Protein AF-A0A9Y6LYD2-F1 (afdb_monomer_lite)

Secondary structure (DSSP, 8-state):
----EETTEE-TTTS-TTTTTTEEE-TTHHHH---PEEESS--GGG-EEEEEEEEETTEEEEEEEEEE-----EEEEETT-SEEEE--B--S---TT-EEEEE-TTSPBP-GGGEEE-TTHHHHTB-PEEEES--GGG-SEEEEEEE-TTS-EEEEEEEEEEEEPHHHHHHHHHHHHHHHHHHHHT-GGGS------------------

Organism: NCBI:txid303518

InterPro domains:
  IPR007110 Immunoglobulin-like domain [PS50835] (70-162)
  IPR013783 Immunoglobulin-like fold [G3DSA:2.60.40.10] (1-62)
  IPR013783 Immunoglobulin-like fold [G3DSA:2.60.40.10] (67-150)
  IPR036179 Immunoglobulin-like domain superfamily [SSF48726] (2-56)
  IPR036179 Immunoglobulin-like domain superfamily [SSF48726] (82-165)
  IPR050504 BTN/MOG-like [PTHR24100] (2-109)

Foldseek 3Di:
DLWDDDPLDTDQVPHDLQNRVQWDDDSCCVVVVGRDIGGHQDDLAVFDKDKDFDDDPRDGPDIDIDGRPHPALEDEEAQPDFKDKSWFADPDQDPPQKDKFKAWPVRHGPDPVQWDDDPCCNVRSTSIIIGGRDDQVSQTWMKIFIADPVRHTPHIDIHGYGHDYPVVVVVVVVVVVVVVVVVVVPPPPPDDDDDDDDDDDDDDDDDDD

pLDDT: mean 81.05, std 15.41, range [35.16, 94.94]

Sequence (209 aa):
MVHMYQNGSDQLREQHQVYRDRTKMNEDLLKTGDLSLTLKHPTDCDGGAFICEVWRNGDIFRAKPLLLKPKVCQVEVEEGVESVQLPFKTTQNLPEDATVVWKDQINNKVHVDRTKMNEDLLKTGDLSLTLKYPTDWDNWTYTCTVYSREGNILLKKQVQLTVRDIVELALLILSSFLHYLEKLQQDPHQKDGGWIFEERQRTDTAASA

Radius of gyration: 31.8 Å; chains: 1; bounding box: 93×72×67 Å

Structure (mmCIF, N/CA/C/O backbone):
data_AF-A0A9Y6LYD2-F1
#
_entry.id   AF-A0A9Y6LYD2-F1
#
loop_
_atom_site.group_PDB
_atom_site.id
_atom_site.type_symbol
_atom_site.label_atom_id
_atom_site.label_alt_id
_atom_site.label_comp_id
_atom_site.label_asym_id
_atom_site.label_entity_id
_atom_site.label_seq_id
_atom_site.pdbx_PDB_ins_code
_atom_site.Cartn_x
_atom_site.Cartn_y
_atom_site.Cartn_z
_atom_site.occupancy
_atom_site.B_iso_or_equiv
_atom_site.auth_seq_id
_atom_site.auth_comp_id
_atom_site.auth_asym_id
_atom_site.auth_atom_id
_atom_site.pdbx_PDB_model_num
ATOM 1 N N . MET A 1 1 ? 0.449 7.185 14.285 1.00 86.19 1 MET A N 1
ATOM 2 C CA . MET A 1 1 ? -0.389 6.344 15.165 1.00 86.19 1 MET A CA 1
ATOM 3 C C . MET A 1 1 ? -1.191 5.356 14.324 1.00 86.19 1 MET A C 1
ATOM 5 O O . MET A 1 1 ? -1.755 5.779 13.320 1.00 86.19 1 MET A O 1
ATOM 9 N N . VAL A 1 2 ? -1.217 4.067 14.682 1.00 89.69 2 VAL A N 1
ATOM 10 C CA . VAL A 1 2 ? -2.004 3.041 13.955 1.00 89.69 2 VAL A CA 1
ATOM 11 C C . VAL A 1 2 ? -3.475 3.119 14.343 1.00 89.69 2 VAL A C 1
ATOM 13 O O . VAL A 1 2 ? -4.342 3.226 13.487 1.00 89.69 2 VAL A O 1
ATOM 16 N N . HIS A 1 3 ? -3.739 3.127 15.643 1.00 92.12 3 HIS A N 1
ATOM 17 C CA . HIS A 1 3 ? -5.064 3.276 16.216 1.00 92.12 3 HIS A CA 1
ATOM 18 C C . HIS A 1 3 ? -4.920 4.012 17.548 1.00 92.12 3 HIS A C 1
ATOM 20 O O . HIS A 1 3 ? -3.932 3.807 18.250 1.00 92.12 3 HIS A O 1
ATOM 26 N N . MET A 1 4 ? -5.876 4.875 17.883 1.00 90.94 4 MET A N 1
ATOM 27 C CA . MET A 1 4 ? -5.913 5.554 19.174 1.00 90.94 4 MET A CA 1
ATOM 28 C C . MET A 1 4 ? -7.327 5.542 19.717 1.00 90.94 4 MET A C 1
ATOM 30 O O . MET A 1 4 ? -8.252 5.982 19.036 1.00 90.94 4 MET A O 1
ATOM 34 N N . TYR A 1 5 ? -7.447 5.065 20.950 1.00 90.00 5 TYR A N 1
ATOM 35 C CA . TYR A 1 5 ? -8.688 4.993 21.697 1.00 90.00 5 TYR A CA 1
ATOM 36 C C . TYR A 1 5 ? -8.537 5.812 22.974 1.00 90.00 5 TYR A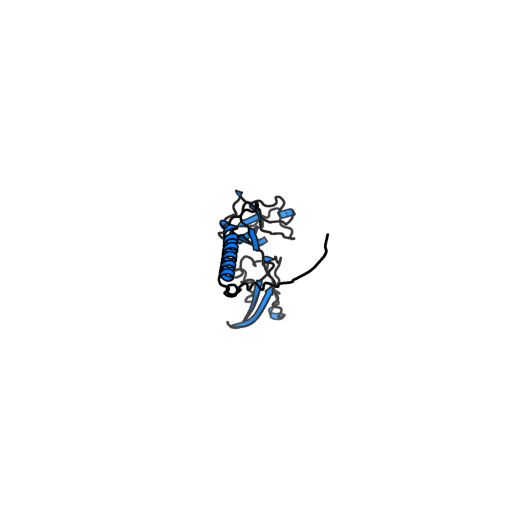 C 1
ATOM 38 O O . TYR A 1 5 ? -7.673 5.524 23.804 1.00 90.00 5 TYR A O 1
ATOM 46 N N . GLN A 1 6 ? -9.355 6.849 23.129 1.00 88.25 6 GLN A N 1
ATOM 47 C CA . GLN A 1 6 ? -9.282 7.763 24.265 1.00 88.25 6 GLN A CA 1
ATOM 48 C C . GLN A 1 6 ? -10.688 8.162 24.705 1.00 88.25 6 GLN A C 1
ATOM 50 O O . GLN A 1 6 ? -11.571 8.376 23.876 1.00 88.25 6 GLN A O 1
ATOM 55 N N . ASN A 1 7 ? -10.901 8.263 26.021 1.00 86.25 7 ASN A N 1
ATOM 56 C CA . ASN A 1 7 ? -12.171 8.696 26.615 1.00 86.25 7 ASN A CA 1
ATOM 57 C C . ASN A 1 7 ? -13.396 7.920 26.093 1.00 86.25 7 ASN A C 1
ATOM 59 O O . ASN A 1 7 ? -14.467 8.491 25.915 1.00 86.25 7 ASN A O 1
ATOM 63 N N . GLY A 1 8 ? -13.233 6.618 25.830 1.00 84.00 8 GLY A N 1
ATOM 64 C CA . GLY A 1 8 ? -14.315 5.758 25.345 1.00 84.00 8 GLY A CA 1
ATOM 65 C C . GLY A 1 8 ? -14.634 5.892 23.852 1.00 84.00 8 GLY A C 1
ATOM 66 O O . GLY A 1 8 ? -15.728 5.516 23.448 1.00 84.00 8 GLY A O 1
ATOM 67 N N . SER A 1 9 ? -13.733 6.459 23.039 1.00 87.62 9 SER A N 1
ATOM 68 C CA . SER A 1 9 ? -13.970 6.638 21.601 1.00 87.62 9 SER A CA 1
ATOM 69 C C . SER A 1 9 ? -12.697 6.606 20.747 1.00 87.62 9 SER A C 1
ATOM 71 O O . SER A 1 9 ? -11.607 6.981 21.200 1.00 87.62 9 SER A O 1
ATOM 73 N N . ASP A 1 10 ? -12.862 6.208 19.483 1.00 88.62 10 ASP A N 1
ATOM 74 C CA . ASP A 1 10 ? -11.812 6.205 18.462 1.00 88.62 10 ASP A CA 1
ATOM 75 C C . ASP A 1 10 ? -11.412 7.634 18.057 1.00 88.62 10 ASP A C 1
ATOM 77 O O . ASP A 1 10 ? -12.240 8.453 17.655 1.00 88.62 10 ASP A O 1
ATOM 81 N N . GLN A 1 11 ? -10.112 7.927 18.086 1.00 89.38 11 GLN A N 1
ATOM 82 C CA . GLN A 1 11 ? -9.555 9.229 17.712 1.00 89.38 11 GLN A CA 1
ATOM 83 C C . GLN A 1 11 ? -9.041 9.214 16.266 1.00 89.38 11 GLN A C 1
ATOM 85 O O . GLN A 1 11 ? -7.839 9.148 16.006 1.00 89.38 11 GLN A O 1
ATOM 90 N N . LEU A 1 12 ? -9.959 9.292 15.296 1.00 84.31 12 LEU A N 1
ATOM 91 C CA . LEU A 1 12 ? -9.641 9.185 13.861 1.00 84.31 12 LEU A CA 1
ATOM 92 C C . LEU A 1 12 ? -8.663 10.259 13.354 1.00 84.31 12 LEU A C 1
ATOM 94 O O . LEU A 1 12 ? -7.895 10.011 12.422 1.00 84.31 12 LEU A O 1
ATOM 98 N N . ARG A 1 13 ? -8.672 11.460 13.948 1.00 82.19 13 ARG A N 1
ATOM 99 C CA . ARG A 1 13 ? -7.805 12.574 13.518 1.00 82.19 13 ARG A CA 1
ATOM 100 C C . ARG A 1 13 ? -6.323 12.239 13.658 1.00 82.19 13 ARG A C 1
ATOM 102 O O . ARG A 1 13 ? -5.555 12.521 12.745 1.00 82.19 13 ARG A O 1
ATOM 109 N N . GLU A 1 14 ? -5.978 11.565 14.743 1.00 84.56 14 GLU A N 1
ATOM 110 C CA . GLU A 1 14 ? -4.607 11.246 15.148 1.00 84.56 14 GLU A CA 1
ATOM 111 C C . GLU A 1 14 ? -4.084 9.972 14.469 1.00 84.56 14 GLU A C 1
ATOM 113 O O . GLU A 1 14 ? -2.880 9.716 14.415 1.00 84.56 14 GLU A O 1
ATOM 118 N N . GLN A 1 15 ? -4.989 9.168 13.903 1.00 87.81 15 GLN A N 1
ATOM 119 C CA . GLN A 1 15 ? -4.633 7.988 13.128 1.00 87.81 15 GLN A CA 1
ATOM 120 C C . GLN A 1 15 ? -3.984 8.369 11.799 1.00 87.81 15 GLN A C 1
ATOM 122 O O . GLN A 1 15 ? -4.445 9.249 11.064 1.00 87.81 15 GLN A O 1
ATOM 127 N N . HIS A 1 16 ? -2.929 7.631 11.460 1.00 81.75 16 HIS A N 1
ATOM 128 C CA . HIS A 1 16 ? -2.288 7.734 10.163 1.00 81.75 16 HIS A CA 1
ATOM 129 C C . HIS A 1 16 ? -3.278 7.329 9.064 1.00 81.75 16 HIS A C 1
ATOM 131 O O . HIS A 1 16 ? -3.992 6.335 9.195 1.00 81.75 16 HIS A O 1
ATOM 137 N N . GLN A 1 17 ? -3.291 8.071 7.955 1.00 76.19 17 GLN A N 1
ATOM 138 C CA . GLN A 1 17 ? -4.293 7.916 6.891 1.00 76.19 17 GLN A CA 1
ATOM 139 C C . GLN A 1 17 ? -4.391 6.490 6.330 1.00 76.19 17 GLN A C 1
ATOM 141 O O . GLN A 1 17 ? -5.457 6.082 5.895 1.00 76.19 17 GLN A O 1
ATOM 146 N N . VAL A 1 18 ? -3.291 5.729 6.343 1.00 75.62 18 VAL A N 1
ATOM 147 C CA . VAL A 1 18 ? -3.246 4.335 5.855 1.00 75.62 18 VAL A CA 1
ATOM 148 C C . VAL A 1 18 ? -4.019 3.361 6.756 1.00 75.62 18 VAL A C 1
ATOM 150 O O . VAL A 1 18 ? -4.400 2.295 6.284 1.00 75.62 18 VAL A O 1
ATOM 153 N N . TYR A 1 19 ? -4.249 3.699 8.028 1.00 83.25 19 TYR A N 1
ATOM 154 C CA . TYR A 1 19 ? -4.924 2.835 9.008 1.00 83.25 19 TYR A CA 1
ATOM 155 C C . TYR A 1 19 ? -6.328 3.313 9.392 1.00 83.25 19 TYR A C 1
ATOM 157 O O . TYR A 1 19 ? -7.060 2.569 10.054 1.00 83.25 19 TYR A O 1
ATOM 165 N N . ARG A 1 20 ? -6.712 4.524 8.963 1.00 83.56 20 ARG A N 1
ATOM 166 C CA . ARG A 1 20 ? -8.084 5.024 9.113 1.00 83.56 20 ARG A CA 1
ATOM 167 C C . ARG A 1 20 ? -9.058 4.040 8.472 1.00 83.56 20 ARG A C 1
ATOM 169 O O . ARG A 1 20 ? -8.762 3.477 7.421 1.00 83.56 20 ARG A O 1
ATOM 176 N N . ASP A 1 21 ? -10.158 3.773 9.169 1.00 82.62 21 ASP A N 1
ATOM 177 C CA . ASP A 1 21 ? -11.244 2.845 8.799 1.00 82.62 21 ASP A CA 1
ATOM 178 C C . ASP A 1 21 ? -10.854 1.359 8.655 1.00 82.62 21 ASP A C 1
ATOM 180 O O . ASP A 1 21 ? -11.712 0.466 8.676 1.00 82.62 21 ASP A O 1
ATOM 184 N N . ARG A 1 22 ? -9.550 1.068 8.609 1.00 88.06 22 ARG A N 1
ATOM 185 C CA . ARG A 1 22 ? -8.980 -0.279 8.589 1.00 88.06 22 ARG A CA 1
ATOM 186 C C . ARG A 1 22 ? -8.739 -0.837 9.979 1.00 88.06 22 ARG A C 1
ATOM 188 O O . ARG A 1 22 ? -8.512 -2.028 10.099 1.00 88.06 22 ARG A O 1
ATOM 195 N N . THR A 1 23 ? -8.786 -0.040 11.034 1.00 90.88 23 THR A N 1
ATOM 196 C CA . THR A 1 23 ? -8.540 -0.524 12.396 1.00 90.88 23 THR A CA 1
ATOM 197 C C . THR A 1 23 ? -9.822 -0.546 13.218 1.00 90.88 23 THR A C 1
ATOM 199 O O . THR A 1 23 ? -10.674 0.325 13.072 1.00 90.88 23 THR A O 1
ATOM 202 N N . LYS A 1 24 ? -9.991 -1.571 14.057 1.00 90.56 24 LYS A N 1
ATOM 203 C CA . LYS A 1 24 ? -11.118 -1.690 14.988 1.00 90.56 24 LYS A CA 1
ATOM 204 C C . LYS A 1 24 ? -10.661 -2.350 16.285 1.00 90.56 24 LYS A C 1
ATOM 206 O O . LYS A 1 24 ? -9.998 -3.386 16.236 1.00 90.56 24 LYS A O 1
ATOM 211 N N . MET A 1 25 ? -11.050 -1.786 17.421 1.00 90.44 25 MET A N 1
ATOM 212 C CA . MET A 1 25 ? -10.937 -2.426 18.736 1.00 90.44 25 MET A CA 1
ATOM 213 C C . MET A 1 25 ? -12.322 -2.819 19.262 1.00 90.44 25 MET A C 1
ATOM 215 O O . MET A 1 25 ? -13.349 -2.447 18.690 1.00 90.44 25 MET A O 1
ATOM 219 N N . ASN A 1 26 ? -12.353 -3.616 20.329 1.00 86.25 26 ASN A N 1
ATOM 220 C CA . ASN A 1 26 ? -13.584 -3.918 21.053 1.00 86.25 26 ASN A CA 1
ATOM 221 C C . ASN A 1 26 ? -14.088 -2.660 21.786 1.00 86.25 26 ASN A C 1
ATOM 223 O O . ASN A 1 26 ? -13.328 -2.048 22.524 1.00 86.25 26 ASN A O 1
ATOM 227 N N . GLU A 1 27 ? -15.357 -2.285 21.639 1.00 83.25 27 GLU A N 1
ATOM 228 C CA . GLU A 1 27 ? -15.927 -1.100 22.308 1.00 83.25 27 GLU A CA 1
ATOM 229 C C . GLU A 1 27 ? -15.917 -1.240 23.843 1.00 83.25 27 GLU A C 1
ATOM 231 O O . GLU A 1 27 ? -15.651 -0.284 24.574 1.00 83.25 27 GLU A O 1
ATOM 236 N N . ASP A 1 28 ? -16.101 -2.462 24.348 1.00 84.19 28 ASP A N 1
ATOM 237 C CA . ASP A 1 28 ? -16.083 -2.772 25.779 1.00 84.19 28 ASP A CA 1
ATOM 238 C C . ASP A 1 28 ? -14.670 -3.106 26.302 1.00 84.19 28 ASP A C 1
ATOM 240 O O . ASP A 1 28 ? -14.520 -3.769 27.335 1.00 84.19 28 ASP A O 1
ATOM 244 N N . LEU A 1 29 ? -13.609 -2.651 25.624 1.00 84.06 29 LEU A N 1
ATOM 245 C CA . LEU A 1 29 ? -12.211 -2.951 25.971 1.00 84.06 29 LEU A CA 1
ATOM 246 C C . LEU A 1 29 ? -11.844 -2.610 27.426 1.00 84.06 29 LEU A C 1
ATOM 248 O O . LEU A 1 29 ? -11.076 -3.333 28.057 1.00 84.06 29 LEU A O 1
ATOM 252 N N . LEU A 1 30 ? -12.434 -1.553 28.001 1.00 80.50 30 LEU A N 1
ATOM 253 C CA . LEU A 1 30 ? -12.181 -1.156 29.395 1.00 80.50 30 LEU A CA 1
ATOM 254 C C . LEU A 1 30 ? -12.889 -2.059 30.417 1.00 80.50 30 LEU A C 1
ATOM 256 O O . LEU A 1 30 ? -12.426 -2.167 31.549 1.00 80.50 30 LEU A O 1
ATOM 260 N N . LYS A 1 31 ? -13.997 -2.705 30.033 1.00 84.88 31 LYS A N 1
ATOM 261 C CA . LYS A 1 31 ? -14.743 -3.639 30.895 1.00 84.88 31 LYS A CA 1
ATOM 262 C C . LYS A 1 31 ? -14.183 -5.055 30.800 1.00 84.88 31 LYS A C 1
ATOM 264 O O . LYS A 1 31 ? -14.088 -5.754 31.801 1.00 84.88 31 LYS A O 1
ATOM 269 N N . THR A 1 32 ? -13.838 -5.473 29.585 1.00 86.50 32 THR A N 1
ATOM 270 C CA . THR A 1 32 ? -13.370 -6.831 29.271 1.00 86.50 32 THR A CA 1
ATOM 271 C C . THR A 1 32 ? -11.866 -7.000 29.473 1.00 86.50 32 THR A C 1
ATOM 273 O O . THR A 1 32 ? -11.399 -8.115 29.685 1.00 86.50 32 THR A O 1
ATOM 276 N N . GLY A 1 33 ? -11.101 -5.906 29.407 1.00 85.12 33 GLY A N 1
ATOM 277 C CA . GLY A 1 33 ? -9.639 -5.936 29.396 1.00 85.12 33 GLY A CA 1
ATOM 278 C C . GLY A 1 33 ? -9.041 -6.404 28.064 1.00 85.12 33 GLY A C 1
ATOM 279 O O . GLY A 1 33 ? -7.822 -6.555 27.972 1.00 85.12 33 GLY A O 1
ATOM 280 N N . ASP A 1 34 ? -9.867 -6.630 27.038 1.00 90.19 34 ASP A N 1
ATOM 281 C CA . ASP A 1 34 ? -9.414 -7.033 25.711 1.00 90.19 34 ASP A CA 1
ATOM 282 C C . ASP A 1 34 ? -8.979 -5.812 24.894 1.00 90.19 34 ASP A C 1
ATOM 284 O O . ASP A 1 34 ? -9.791 -5.081 24.329 1.00 90.19 34 ASP A O 1
ATOM 288 N N . LEU A 1 35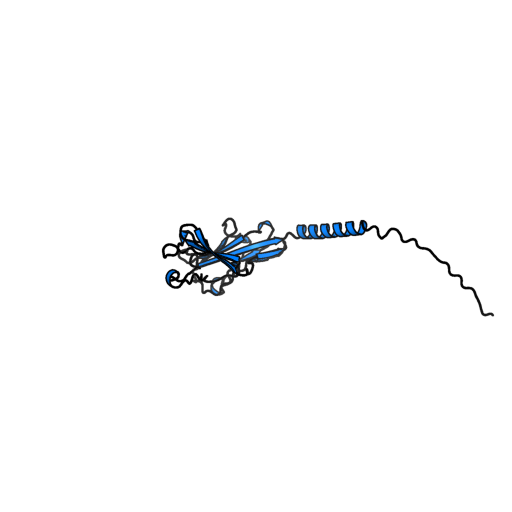 ? -7.665 -5.603 24.835 1.00 90.31 35 LEU A N 1
ATOM 289 C CA . LEU A 1 35 ? -7.026 -4.528 24.074 1.00 90.31 35 LEU A CA 1
ATOM 290 C C . LEU A 1 35 ? -6.583 -4.988 22.675 1.00 90.31 35 LEU A C 1
ATOM 292 O O . LEU A 1 35 ? -5.651 -4.422 22.101 1.00 90.31 35 LEU A O 1
ATOM 296 N N . SER A 1 36 ? -7.197 -6.041 22.133 1.00 90.75 36 SER A N 1
ATOM 297 C CA . SER A 1 36 ? -6.866 -6.537 20.799 1.00 90.75 36 SER A CA 1
ATOM 298 C C . SER A 1 36 ? -7.261 -5.532 19.715 1.00 90.75 36 SER A C 1
ATOM 300 O O . SER A 1 36 ? -8.365 -4.987 19.707 1.00 90.75 36 SER A O 1
ATOM 302 N N . LEU A 1 37 ? -6.351 -5.319 18.763 1.00 91.88 37 LEU A N 1
ATOM 303 C CA . LEU A 1 37 ? -6.591 -4.518 17.570 1.00 91.88 37 LEU A CA 1
ATOM 304 C C . LEU A 1 37 ? -6.848 -5.438 16.380 1.00 91.88 37 LEU A C 1
ATOM 306 O O . LEU A 1 37 ? -6.017 -6.277 16.038 1.00 91.88 37 LEU A O 1
ATOM 310 N N . THR A 1 38 ? -7.976 -5.238 15.713 1.00 90.81 38 THR A N 1
ATOM 311 C CA . THR A 1 38 ? -8.278 -5.882 14.437 1.00 90.81 38 THR A CA 1
ATOM 312 C C . THR A 1 38 ? -7.897 -4.945 13.298 1.00 90.81 38 THR A C 1
ATOM 314 O O . THR A 1 38 ? -8.439 -3.844 13.194 1.00 90.81 38 THR A O 1
ATOM 317 N N . LEU A 1 39 ? -6.994 -5.391 12.422 1.00 88.56 39 LEU A N 1
ATOM 318 C CA . LEU A 1 39 ? -6.719 -4.741 11.141 1.00 88.56 39 LEU A CA 1
ATOM 319 C C . LEU A 1 39 ? -7.575 -5.399 10.051 1.00 88.56 39 LEU A C 1
ATOM 321 O O . LEU A 1 39 ? -7.397 -6.567 9.713 1.00 88.56 39 LEU A O 1
ATOM 325 N N . LYS A 1 40 ? -8.516 -4.643 9.499 1.00 84.12 40 LYS A N 1
ATOM 326 C CA . LYS A 1 40 ? -9.318 -5.014 8.342 1.00 84.12 40 LYS A CA 1
ATOM 327 C C . LYS A 1 40 ? -8.459 -4.953 7.088 1.00 84.12 40 LYS A C 1
ATOM 329 O O . LYS A 1 40 ? -7.732 -3.986 6.848 1.00 84.12 40 LYS A O 1
ATOM 334 N N . HIS A 1 41 ? -8.616 -5.983 6.268 1.00 72.69 41 HIS A N 1
ATOM 335 C CA . HIS A 1 41 ? -7.928 -6.128 4.990 1.00 72.69 41 HIS A CA 1
ATOM 336 C C . HIS A 1 41 ? -6.401 -5.993 5.118 1.00 72.69 41 HIS A C 1
ATOM 338 O O . HIS A 1 41 ? -5.824 -5.067 4.539 1.00 72.69 41 HIS A O 1
ATOM 344 N N . PRO A 1 42 ? -5.740 -6.870 5.900 1.00 76.75 42 PRO A N 1
ATOM 345 C CA . PRO A 1 42 ? -4.288 -6.883 5.969 1.00 76.75 42 PRO A CA 1
ATOM 346 C C . PRO A 1 42 ? -3.701 -7.104 4.577 1.00 76.75 42 PRO A C 1
ATOM 348 O O . PRO A 1 42 ? -4.157 -7.951 3.810 1.00 76.75 42 PRO A O 1
ATOM 351 N N . THR A 1 43 ? -2.677 -6.334 4.270 1.00 70.81 43 THR A N 1
ATOM 352 C CA . THR A 1 43 ? -1.837 -6.474 3.095 1.00 70.81 43 THR A CA 1
ATOM 353 C C . THR A 1 43 ? -0.483 -7.006 3.531 1.00 70.81 43 THR A C 1
ATOM 355 O O . THR A 1 43 ? -0.086 -6.898 4.692 1.00 70.81 43 THR A O 1
ATOM 358 N N . ASP A 1 44 ? 0.261 -7.538 2.570 1.00 68.19 44 ASP A N 1
ATOM 359 C CA . ASP A 1 44 ? 1.639 -7.976 2.774 1.00 68.19 44 ASP A CA 1
ATOM 360 C C . ASP A 1 44 ? 2.525 -6.860 3.387 1.00 68.19 44 ASP A C 1
ATOM 362 O O . ASP A 1 44 ? 3.436 -7.146 4.165 1.00 68.19 44 ASP A O 1
ATOM 366 N N . CYS A 1 45 ? 2.180 -5.588 3.140 1.00 70.44 45 CYS A N 1
ATOM 367 C CA . CYS A 1 45 ? 2.925 -4.414 3.596 1.00 70.44 45 CYS A CA 1
ATOM 368 C C . CYS A 1 45 ? 2.529 -3.908 4.993 1.00 70.44 45 CYS A C 1
ATOM 370 O O . CYS A 1 45 ? 3.159 -2.979 5.486 1.00 70.44 45 CYS A O 1
ATOM 372 N N . ASP A 1 46 ? 1.498 -4.470 5.635 1.00 77.31 46 ASP A N 1
ATOM 373 C CA . ASP A 1 46 ? 1.135 -4.084 7.009 1.00 77.31 46 ASP A CA 1
ATOM 374 C C . ASP A 1 46 ? 1.985 -4.816 8.061 1.00 77.31 46 ASP A C 1
ATOM 376 O O . ASP A 1 46 ? 1.777 -4.648 9.261 1.00 77.31 46 ASP A O 1
ATOM 380 N N . GLY A 1 47 ? 2.933 -5.656 7.638 1.00 80.88 47 GLY A N 1
ATOM 381 C CA . GLY A 1 47 ? 3.896 -6.250 8.554 1.00 80.88 47 GLY A CA 1
ATOM 382 C C . GLY A 1 47 ? 4.981 -5.254 8.969 1.00 80.88 47 GLY A C 1
ATOM 383 O O . GLY A 1 47 ? 5.366 -4.358 8.225 1.00 80.88 47 GLY A O 1
ATOM 384 N N . GLY A 1 48 ? 5.475 -5.414 10.187 1.00 81.69 48 GLY A N 1
ATOM 385 C CA . GLY A 1 48 ? 6.385 -4.486 10.834 1.00 81.69 48 GLY A CA 1
ATOM 386 C C . GLY A 1 48 ? 6.374 -4.656 12.349 1.00 81.69 48 GLY A C 1
ATOM 387 O O . GLY A 1 48 ? 5.718 -5.547 12.898 1.00 81.69 48 GLY A O 1
ATOM 388 N N . ALA A 1 49 ? 7.127 -3.794 13.026 1.00 86.94 49 ALA A N 1
ATOM 389 C CA . ALA A 1 49 ? 7.111 -3.699 14.476 1.00 86.94 49 ALA A CA 1
ATOM 390 C C . ALA A 1 49 ? 5.999 -2.741 14.919 1.00 86.94 49 ALA A C 1
ATOM 392 O O . ALA A 1 49 ? 5.952 -1.582 14.513 1.00 86.94 49 ALA A O 1
ATOM 393 N N . PHE A 1 50 ? 5.121 -3.237 15.777 1.00 90.12 50 PHE A N 1
ATOM 394 C CA . PHE A 1 50 ? 4.033 -2.498 16.395 1.00 90.12 50 PHE A CA 1
ATOM 395 C C . PHE A 1 50 ? 4.232 -2.496 17.903 1.00 90.12 50 PHE A C 1
ATOM 397 O O . PHE A 1 50 ? 4.756 -3.452 18.472 1.00 90.12 50 PHE A O 1
ATOM 404 N N . ILE A 1 51 ? 3.788 -1.436 18.567 1.00 93.50 51 ILE A N 1
ATOM 405 C CA . ILE A 1 51 ? 3.778 -1.361 20.025 1.00 93.50 51 ILE A CA 1
ATOM 406 C C . ILE A 1 51 ? 2.372 -0.947 20.441 1.00 93.50 51 ILE A C 1
ATOM 408 O O . ILE A 1 51 ? 1.839 0.049 19.960 1.00 93.50 51 ILE A O 1
ATOM 412 N N . CYS A 1 52 ? 1.757 -1.748 21.307 1.00 93.00 52 CYS A N 1
ATOM 413 C CA . CYS A 1 52 ? 0.543 -1.360 22.011 1.00 93.00 52 CYS A CA 1
ATOM 414 C C . CYS A 1 52 ? 0.954 -0.686 23.318 1.00 93.00 52 CYS A C 1
ATOM 416 O O . CYS A 1 52 ? 1.606 -1.328 24.142 1.00 93.00 52 CYS A O 1
ATOM 418 N N . GLU A 1 53 ? 0.579 0.579 23.498 1.00 94.81 53 GLU A N 1
ATOM 419 C CA . GLU A 1 53 ? 0.845 1.353 24.709 1.00 94.81 53 GLU A CA 1
ATOM 420 C C . GLU A 1 53 ? -0.463 1.700 25.418 1.00 94.81 53 GLU A C 1
ATOM 422 O O . GLU A 1 53 ? -1.416 2.181 24.808 1.00 94.81 53 GLU A O 1
ATOM 427 N N . VAL A 1 54 ? -0.493 1.478 26.728 1.00 92.50 54 VAL A N 1
ATOM 428 C CA . VAL A 1 54 ? -1.596 1.857 27.610 1.00 92.50 54 VAL A CA 1
ATOM 429 C C . VAL A 1 54 ? -1.089 2.938 28.541 1.00 92.50 54 VAL A C 1
ATOM 431 O O . VAL A 1 54 ? -0.137 2.712 29.286 1.00 92.50 54 VAL A O 1
ATOM 434 N N . TRP A 1 55 ? -1.743 4.092 28.515 1.00 92.00 55 TRP A N 1
ATOM 435 C CA . TRP A 1 55 ? -1.365 5.262 29.297 1.00 92.00 55 TRP A CA 1
ATOM 436 C C . TRP A 1 55 ? -2.271 5.398 30.527 1.00 92.00 55 TRP A C 1
ATOM 438 O O . TRP A 1 55 ? -3.476 5.152 30.455 1.00 92.00 55 TRP A O 1
ATOM 448 N N . ARG A 1 56 ? -1.704 5.797 31.667 1.00 90.06 56 ARG A N 1
ATOM 449 C CA . ARG A 1 56 ? -2.437 6.110 32.901 1.00 90.06 56 ARG A CA 1
ATOM 450 C C . ARG A 1 56 ? -1.783 7.314 33.567 1.00 90.06 56 ARG A C 1
ATOM 452 O O . ARG A 1 56 ? -0.595 7.278 33.848 1.00 90.06 56 ARG A O 1
ATOM 459 N N . ASN A 1 57 ? -2.562 8.361 33.843 1.00 91.06 57 ASN A N 1
ATOM 460 C CA . ASN A 1 57 ? -2.099 9.590 34.508 1.00 91.06 57 ASN A CA 1
ATOM 461 C C . ASN A 1 57 ? -0.890 10.278 33.836 1.00 91.06 57 ASN A C 1
ATOM 463 O O . ASN A 1 57 ? -0.130 10.962 34.508 1.00 91.06 57 ASN A O 1
ATOM 467 N N . GLY A 1 58 ? -0.728 10.118 32.520 1.00 88.69 58 GLY A N 1
ATOM 468 C CA . GLY A 1 58 ? 0.382 10.705 31.760 1.00 88.69 58 GLY A CA 1
ATOM 469 C C . GLY A 1 58 ? 1.586 9.782 31.559 1.00 88.69 58 GLY A C 1
ATOM 470 O O . GLY A 1 58 ? 2.407 10.081 30.702 1.00 88.69 58 GLY A O 1
ATOM 471 N N . ASP A 1 59 ? 1.640 8.641 32.251 1.00 92.25 59 ASP A N 1
ATOM 472 C CA . ASP A 1 59 ? 2.724 7.664 32.124 1.00 92.25 59 ASP A CA 1
ATOM 473 C C . ASP A 1 59 ? 2.286 6.409 31.356 1.00 92.25 59 ASP A C 1
ATOM 475 O O . ASP A 1 59 ? 1.121 5.992 31.405 1.00 92.25 59 ASP A O 1
ATOM 479 N N . ILE A 1 60 ? 3.237 5.757 30.676 1.00 93.50 60 ILE A N 1
ATOM 480 C CA . ILE A 1 60 ? 3.016 4.449 30.049 1.00 93.50 60 ILE A CA 1
ATOM 481 C C . ILE A 1 60 ? 2.880 3.403 31.158 1.00 93.50 60 ILE A C 1
ATOM 483 O O . ILE A 1 60 ? 3.849 2.991 31.791 1.00 93.50 60 ILE A O 1
ATOM 487 N N . PHE A 1 61 ? 1.655 2.941 31.371 1.00 93.25 61 PHE A N 1
ATOM 488 C CA . PHE A 1 61 ? 1.331 1.903 32.341 1.00 93.25 61 PHE A CA 1
ATOM 489 C C . PHE A 1 61 ? 1.703 0.505 31.835 1.00 93.25 61 PHE A C 1
ATOM 491 O O . PHE A 1 61 ? 2.108 -0.358 32.612 1.00 93.25 61 PHE A O 1
ATOM 498 N N . ARG A 1 62 ? 1.548 0.258 30.529 1.00 91.88 62 ARG A N 1
ATOM 499 C CA . ARG A 1 62 ? 1.901 -1.022 29.905 1.00 91.88 62 ARG A CA 1
ATOM 500 C C . ARG A 1 62 ? 2.286 -0.816 28.450 1.00 91.88 62 ARG A C 1
ATOM 502 O O . ARG A 1 62 ? 1.582 -0.119 27.730 1.00 91.88 62 ARG A O 1
ATOM 509 N N . ALA A 1 63 ? 3.339 -1.495 28.015 1.00 94.62 63 ALA A N 1
ATOM 510 C CA . ALA A 1 63 ? 3.706 -1.597 26.612 1.00 94.62 63 ALA A CA 1
ATOM 511 C C . ALA A 1 63 ? 3.844 -3.069 26.219 1.00 94.62 63 ALA A C 1
ATOM 513 O O . ALA A 1 63 ? 4.352 -3.885 26.993 1.00 94.62 63 ALA A O 1
ATOM 514 N N . LYS A 1 64 ? 3.385 -3.423 25.020 1.00 93.88 64 LYS A N 1
ATOM 515 C CA . LYS A 1 64 ? 3.606 -4.749 24.440 1.00 93.88 64 LYS A CA 1
ATOM 516 C C . LYS A 1 64 ? 4.085 -4.599 22.997 1.00 93.88 64 LYS A C 1
ATOM 518 O O . LYS A 1 64 ? 3.287 -4.174 22.158 1.00 93.88 64 LYS A O 1
ATOM 523 N N . PRO A 1 65 ? 5.343 -4.960 22.692 1.00 92.75 65 PRO A N 1
ATOM 524 C CA . PRO A 1 65 ? 5.79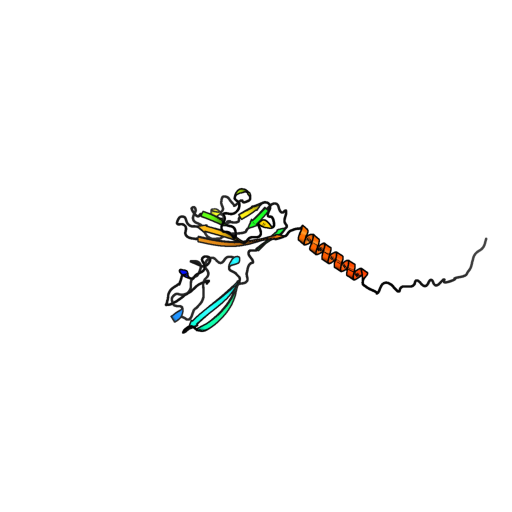7 -5.035 21.315 1.00 92.75 65 PRO A CA 1
ATOM 525 C C . PRO A 1 65 ? 5.160 -6.245 20.617 1.00 92.75 65 PRO A C 1
ATOM 527 O O . PRO A 1 65 ? 4.987 -7.315 21.206 1.00 92.75 65 PRO A O 1
ATOM 530 N N . LEU A 1 66 ? 4.817 -6.071 19.348 1.00 90.06 66 LEU A N 1
ATOM 531 C CA . LEU A 1 66 ? 4.285 -7.080 18.446 1.00 90.06 66 LEU A CA 1
ATOM 532 C C . LEU A 1 66 ? 5.050 -6.974 17.129 1.00 90.06 66 LEU A C 1
ATOM 534 O O . LEU A 1 66 ? 5.056 -5.922 16.499 1.00 90.06 66 LEU A O 1
ATOM 538 N N . LEU A 1 67 ? 5.666 -8.067 16.690 1.00 85.94 67 LEU A N 1
ATOM 539 C CA . LEU A 1 67 ? 6.286 -8.139 15.373 1.00 85.94 67 LEU A CA 1
ATOM 540 C C . LEU A 1 67 ? 5.364 -8.916 14.436 1.00 85.94 67 LEU A C 1
ATOM 542 O O . LEU A 1 67 ? 5.235 -10.136 14.548 1.00 85.94 67 LEU A O 1
ATOM 546 N N . LEU A 1 68 ? 4.729 -8.210 13.507 1.00 82.94 68 LEU A N 1
ATOM 547 C CA . LEU A 1 68 ? 4.073 -8.838 12.369 1.00 82.94 68 LEU A CA 1
ATOM 548 C C . LEU A 1 68 ? 5.151 -9.061 11.315 1.00 82.94 68 LEU A C 1
ATOM 550 O O . LEU A 1 68 ? 5.755 -8.094 10.862 1.00 82.94 68 LEU A O 1
ATOM 554 N N . LYS A 1 69 ? 5.439 -10.317 10.950 1.00 72.25 69 LYS A N 1
ATOM 555 C CA . LYS A 1 69 ? 6.451 -10.607 9.922 1.00 72.25 69 LYS A CA 1
ATOM 556 C C . LYS A 1 69 ? 6.079 -9.844 8.641 1.00 72.25 69 LYS A C 1
ATOM 558 O O . LYS A 1 69 ? 5.023 -10.142 8.079 1.00 72.25 69 LYS A O 1
ATOM 563 N N . PRO A 1 70 ? 6.898 -8.880 8.186 1.00 62.50 70 PRO A N 1
ATOM 564 C CA . PRO A 1 70 ? 6.656 -8.224 6.916 1.00 62.50 70 PRO A CA 1
ATOM 565 C C . PRO A 1 70 ? 6.742 -9.260 5.806 1.00 62.50 70 PRO A C 1
ATOM 567 O O . PRO A 1 70 ? 7.699 -10.032 5.742 1.00 62.50 70 PRO A O 1
ATOM 570 N N . LYS A 1 71 ? 5.770 -9.247 4.900 1.00 60.03 71 LYS A N 1
ATOM 571 C CA . LYS A 1 71 ? 6.054 -9.640 3.527 1.00 60.03 71 LYS A CA 1
ATOM 572 C C . LYS A 1 71 ? 6.482 -8.357 2.842 1.00 60.03 71 LYS A C 1
ATOM 574 O O . LYS A 1 71 ? 5.665 -7.528 2.467 1.00 60.03 71 LYS A O 1
ATOM 579 N N . VAL A 1 72 ? 7.787 -8.150 2.811 1.00 56.34 72 VAL A N 1
ATOM 580 C CA . VAL A 1 72 ? 8.406 -6.943 2.273 1.00 56.34 72 VAL A CA 1
ATOM 581 C C . VAL A 1 72 ? 7.811 -6.630 0.890 1.00 56.34 72 VAL A C 1
ATOM 583 O O . VAL A 1 72 ? 7.953 -7.414 -0.042 1.00 56.34 72 VAL A O 1
ATOM 586 N N . CYS A 1 73 ? 7.127 -5.489 0.759 1.00 74.31 73 CYS A N 1
ATOM 587 C CA . CYS A 1 73 ? 6.611 -4.977 -0.515 1.00 74.31 73 CYS A CA 1
ATOM 588 C C . CYS A 1 73 ? 7.697 -4.177 -1.249 1.00 74.31 73 CYS A C 1
ATOM 590 O O . CYS A 1 73 ? 7.478 -3.028 -1.639 1.00 74.31 73 CYS A O 1
ATOM 592 N N . GLN A 1 74 ? 8.883 -4.774 -1.366 1.00 82.50 74 GLN A N 1
ATOM 593 C CA . GLN A 1 74 ? 9.994 -4.246 -2.147 1.00 82.50 74 GLN A CA 1
ATOM 594 C C . GLN A 1 74 ? 10.056 -5.008 -3.457 1.00 82.50 74 GLN A C 1
ATOM 596 O O . GLN A 1 74 ? 9.926 -6.233 -3.488 1.00 82.50 74 GLN A O 1
ATOM 601 N N . VAL A 1 75 ? 10.236 -4.260 -4.531 1.00 88.69 75 VAL A N 1
ATOM 602 C CA . VAL A 1 75 ? 10.520 -4.810 -5.843 1.00 88.69 75 VAL A CA 1
ATOM 603 C C . VAL A 1 75 ? 11.922 -4.357 -6.193 1.00 88.69 75 VAL A C 1
ATOM 605 O O . VAL A 1 75 ? 12.177 -3.160 -6.299 1.00 88.69 75 VAL A O 1
ATOM 608 N N . GLU A 1 76 ? 12.829 -5.316 -6.320 1.00 90.62 76 GLU A N 1
ATOM 609 C CA . GLU A 1 76 ? 14.191 -5.066 -6.771 1.00 90.62 76 GLU A CA 1
ATOM 610 C C . GLU A 1 76 ? 14.331 -5.552 -8.209 1.00 90.62 76 GLU A C 1
ATOM 612 O O . GLU A 1 76 ? 13.933 -6.675 -8.526 1.00 90.62 76 GLU A O 1
ATOM 617 N N . VAL A 1 77 ? 14.876 -4.706 -9.076 1.00 91.69 77 VAL A N 1
ATOM 618 C CA . VAL A 1 77 ? 15.177 -5.048 -10.469 1.00 91.69 77 VAL A CA 1
ATOM 619 C C . VAL A 1 77 ? 16.541 -4.503 -10.853 1.00 91.69 77 VAL A C 1
ATOM 621 O O . VAL A 1 77 ? 17.032 -3.548 -10.257 1.00 91.69 77 VAL A O 1
ATOM 624 N N . GLU A 1 78 ? 17.162 -5.122 -11.844 1.00 90.44 78 GLU A N 1
ATOM 625 C CA . GLU A 1 78 ? 18.364 -4.579 -12.468 1.00 90.44 78 GLU A CA 1
ATOM 626 C C . GLU A 1 78 ? 17.964 -3.520 -13.497 1.00 90.44 78 GLU A C 1
ATOM 628 O O . GLU A 1 78 ? 16.912 -3.616 -14.139 1.00 90.44 78 GLU A O 1
ATOM 633 N N . GLU A 1 79 ? 18.788 -2.489 -13.641 1.00 89.38 79 GLU A N 1
ATOM 634 C CA . GLU A 1 79 ? 18.596 -1.496 -14.689 1.00 89.38 79 GLU A CA 1
ATOM 635 C C . GLU A 1 79 ? 18.661 -2.146 -16.081 1.00 89.38 79 GLU A C 1
ATOM 637 O O . GLU A 1 79 ? 19.443 -3.061 -16.328 1.00 89.38 79 GLU A O 1
ATOM 642 N N . GLY A 1 80 ? 17.813 -1.692 -17.007 1.00 85.88 80 GLY A N 1
ATOM 643 C CA . GLY A 1 80 ? 17.754 -2.231 -18.371 1.00 85.88 80 GLY A CA 1
ATOM 644 C C . GLY A 1 80 ? 16.725 -3.345 -18.592 1.00 85.88 80 GLY A C 1
ATOM 645 O O . GLY A 1 80 ? 16.551 -3.786 -19.730 1.00 85.88 80 GLY A O 1
ATOM 646 N N . VAL A 1 81 ? 15.980 -3.766 -17.563 1.00 91.94 81 VAL A N 1
ATOM 647 C CA . VAL A 1 81 ? 14.784 -4.602 -17.767 1.00 91.94 81 VAL A CA 1
ATOM 648 C C . VAL A 1 81 ? 13.721 -3.851 -18.578 1.00 91.94 81 VAL A C 1
ATOM 650 O O . VAL A 1 81 ? 13.542 -2.642 -18.443 1.00 91.94 81 VAL A O 1
ATOM 653 N N . GLU A 1 82 ? 12.966 -4.564 -19.417 1.00 93.38 82 GLU A N 1
ATOM 654 C CA . GLU A 1 82 ? 11.936 -3.933 -20.256 1.00 93.38 82 GLU A CA 1
ATOM 655 C C . GLU A 1 82 ? 10.797 -3.340 -19.414 1.00 93.38 82 GLU A C 1
ATOM 657 O O . GLU A 1 82 ? 10.272 -2.263 -19.708 1.00 93.38 82 GLU A O 1
ATOM 662 N N . SER A 1 83 ? 10.396 -4.038 -18.349 1.00 94.31 83 SER A N 1
ATOM 663 C CA . SER A 1 83 ? 9.381 -3.552 -17.421 1.00 94.31 83 SER A CA 1
ATOM 664 C C . SER A 1 83 ? 9.441 -4.246 -16.065 1.00 94.31 83 SER A C 1
ATOM 666 O O . SER A 1 83 ? 9.990 -5.337 -15.924 1.00 94.31 83 SER A O 1
ATOM 668 N N . VAL A 1 84 ? 8.829 -3.607 -15.073 1.00 94.50 84 VAL A N 1
ATOM 669 C CA . VAL A 1 84 ? 8.653 -4.113 -13.713 1.00 94.50 84 VAL A CA 1
ATOM 670 C C . VAL A 1 84 ? 7.199 -3.936 -13.283 1.00 94.50 84 VAL A C 1
ATOM 672 O O . VAL A 1 84 ? 6.553 -2.952 -13.644 1.00 94.50 84 VAL A O 1
ATOM 675 N N . GLN A 1 85 ? 6.669 -4.881 -12.505 1.00 93.75 85 GLN A N 1
ATOM 676 C CA . GLN A 1 85 ? 5.352 -4.738 -11.887 1.00 93.75 85 GLN A CA 1
ATOM 677 C C . GLN A 1 85 ? 5.473 -4.334 -10.422 1.00 93.75 85 GLN A C 1
ATOM 679 O O . GLN A 1 85 ? 6.147 -4.998 -9.640 1.00 93.75 85 GLN A O 1
ATOM 684 N N . LEU A 1 86 ? 4.748 -3.284 -10.042 1.00 92.75 86 LEU A N 1
ATOM 685 C CA . LEU A 1 86 ? 4.483 -2.914 -8.659 1.00 92.75 86 LEU A CA 1
ATOM 686 C C . LEU A 1 86 ? 3.196 -3.628 -8.222 1.00 92.75 86 LEU A C 1
ATOM 688 O O . LEU A 1 86 ? 2.103 -3.242 -8.653 1.00 92.75 86 LEU A O 1
ATOM 692 N N . PRO A 1 87 ? 3.290 -4.697 -7.412 1.00 91.62 87 PRO A N 1
ATOM 693 C CA . PRO A 1 87 ? 2.179 -5.616 -7.231 1.00 91.62 87 PRO A CA 1
ATOM 694 C C . PRO A 1 87 ? 1.123 -5.051 -6.282 1.00 91.62 87 PRO A C 1
ATOM 696 O O . PRO A 1 87 ? 1.424 -4.678 -5.144 1.00 91.62 87 PRO A O 1
ATOM 699 N N . PHE A 1 88 ? -0.146 -5.111 -6.677 1.00 89.44 88 PHE A N 1
ATOM 700 C CA . PHE A 1 88 ? -1.274 -4.883 -5.778 1.00 89.44 88 PHE A CA 1
ATOM 701 C C . PHE A 1 88 ? -2.488 -5.716 -6.180 1.00 89.44 88 PHE A C 1
ATOM 703 O O . PHE A 1 88 ? -3.324 -5.291 -6.966 1.00 89.44 88 PHE A O 1
ATOM 710 N N . LYS A 1 89 ? -2.622 -6.889 -5.558 1.00 88.25 89 LYS A N 1
ATOM 711 C CA . LYS A 1 89 ? -3.805 -7.741 -5.688 1.00 88.25 89 LYS A CA 1
ATOM 712 C C . LYS A 1 89 ? -4.687 -7.620 -4.452 1.00 88.25 89 LYS A C 1
ATOM 714 O O . LYS A 1 89 ? -4.178 -7.607 -3.331 1.00 88.25 89 LYS A O 1
ATOM 719 N N . THR A 1 90 ? -5.993 -7.536 -4.659 1.00 85.00 90 THR A N 1
ATOM 720 C CA . THR A 1 90 ? -7.013 -7.543 -3.610 1.00 85.00 90 THR A CA 1
ATOM 721 C C . THR A 1 90 ? -8.047 -8.622 -3.904 1.00 85.00 90 THR A C 1
ATOM 723 O O . THR A 1 90 ? -8.372 -8.889 -5.054 1.00 85.00 90 THR A O 1
ATOM 726 N N . THR A 1 91 ? -8.569 -9.247 -2.853 1.00 81.56 91 THR A N 1
ATOM 727 C CA . THR A 1 91 ? -9.680 -10.209 -2.939 1.00 81.56 91 THR A CA 1
ATOM 728 C C . THR A 1 91 ? -11.029 -9.557 -2.635 1.00 81.56 91 THR A C 1
ATOM 730 O O . THR A 1 91 ? -12.031 -10.251 -2.495 1.00 81.56 91 THR A O 1
ATOM 733 N N . GLN A 1 92 ? -11.056 -8.236 -2.438 1.00 78.81 92 GLN A N 1
ATOM 734 C CA . GLN A 1 92 ? -12.282 -7.497 -2.156 1.00 78.81 92 GLN A CA 1
ATOM 735 C C . GLN A 1 92 ? -13.017 -7.148 -3.440 1.00 78.81 92 GLN A C 1
ATOM 737 O O . GLN A 1 92 ? -12.401 -6.737 -4.421 1.00 78.81 92 GLN A O 1
ATOM 742 N N . ASN A 1 93 ? -14.343 -7.216 -3.372 1.00 83.88 93 ASN A N 1
ATOM 743 C CA . ASN A 1 93 ? -15.208 -6.675 -4.406 1.00 83.88 93 ASN A CA 1
ATOM 744 C C . ASN A 1 93 ? -15.138 -5.148 -4.343 1.00 83.88 93 ASN A C 1
ATOM 746 O O . ASN A 1 93 ? -15.588 -4.540 -3.369 1.00 83.88 93 ASN A O 1
ATOM 750 N N . LEU A 1 94 ? -14.531 -4.541 -5.358 1.00 88.25 94 LEU A N 1
ATOM 751 C CA . LEU A 1 94 ? -14.457 -3.093 -5.489 1.00 88.25 94 LEU A CA 1
ATOM 752 C C . LEU A 1 94 ? -15.710 -2.569 -6.203 1.00 88.25 94 LEU A C 1
ATOM 754 O O . LEU A 1 94 ? -16.212 -3.248 -7.100 1.00 88.25 94 LEU A O 1
ATOM 758 N N . PRO A 1 95 ? -16.210 -1.374 -5.842 1.00 91.31 95 PRO A N 1
ATOM 759 C CA . PRO A 1 95 ? -17.252 -0.711 -6.618 1.00 91.31 95 PRO A CA 1
ATOM 760 C C . PRO A 1 95 ? -16.820 -0.531 -8.077 1.00 91.31 95 PRO A C 1
ATOM 762 O O . PRO A 1 95 ? -15.664 -0.196 -8.338 1.00 91.31 95 PRO A O 1
ATOM 765 N N . GLU A 1 96 ? -17.742 -0.719 -9.023 1.00 91.00 96 GLU A N 1
ATOM 766 C CA . GLU A 1 96 ? -17.458 -0.567 -10.462 1.00 91.00 96 GLU A CA 1
ATOM 767 C C . GLU A 1 96 ? -17.028 0.860 -10.836 1.00 91.00 96 GLU A C 1
ATOM 769 O O . GLU A 1 96 ? -16.310 1.060 -11.812 1.00 91.00 96 GLU A O 1
ATOM 774 N N . ASP A 1 97 ? -17.440 1.848 -10.043 1.00 91.38 97 ASP A N 1
ATOM 775 C CA . ASP A 1 97 ? -17.128 3.268 -10.203 1.00 91.38 97 ASP A CA 1
ATOM 776 C C . ASP A 1 97 ? -15.930 3.733 -9.352 1.00 91.38 97 ASP A C 1
ATOM 778 O O . ASP A 1 97 ? -15.669 4.935 -9.233 1.00 91.38 97 ASP A O 1
ATOM 782 N N . ALA A 1 98 ? -15.183 2.799 -8.754 1.00 93.44 98 ALA A N 1
ATOM 783 C CA . ALA A 1 98 ? -14.003 3.123 -7.968 1.00 93.44 98 ALA A CA 1
ATOM 784 C C . ALA A 1 98 ? -12.866 3.670 -8.844 1.00 93.44 98 ALA A C 1
ATOM 786 O O . ALA A 1 98 ? -12.594 3.195 -9.945 1.00 93.44 98 ALA A O 1
ATOM 787 N N . THR A 1 99 ? -12.137 4.655 -8.320 1.00 93.62 99 THR A N 1
ATOM 788 C CA . THR A 1 99 ? -10.984 5.246 -9.011 1.00 93.62 99 THR A CA 1
ATOM 789 C C . THR A 1 99 ? -9.685 4.722 -8.417 1.00 93.62 99 THR A C 1
ATOM 791 O O . THR A 1 99 ? -9.471 4.824 -7.211 1.00 93.62 99 THR A O 1
ATOM 794 N N . VAL A 1 100 ? -8.782 4.212 -9.255 1.00 93.38 100 VAL A N 1
ATOM 795 C CA . VAL A 1 100 ? -7.463 3.719 -8.830 1.00 93.38 100 VAL A CA 1
ATOM 796 C C . VAL A 1 100 ? -6.378 4.679 -9.290 1.00 93.38 100 VAL A C 1
ATOM 798 O O . VAL A 1 100 ? -6.273 5.004 -10.472 1.00 93.38 100 VAL A O 1
ATOM 801 N N . VAL A 1 101 ? -5.568 5.151 -8.344 1.00 92.81 101 VAL A N 1
ATOM 802 C CA . VAL A 1 101 ? -4.510 6.129 -8.598 1.00 92.81 101 VAL A CA 1
ATOM 803 C C . VAL A 1 101 ? -3.203 5.634 -8.011 1.00 92.81 101 VAL A C 1
ATOM 805 O O . VAL A 1 101 ? -3.099 5.424 -6.804 1.00 92.81 101 VAL A O 1
ATOM 808 N N . TRP A 1 102 ? -2.186 5.537 -8.859 1.00 93.31 102 TRP A N 1
ATOM 809 C CA . TRP A 1 102 ? -0.802 5.408 -8.429 1.00 93.31 102 TRP A CA 1
ATOM 810 C C . TRP A 1 102 ? -0.138 6.782 -8.375 1.00 93.31 102 TRP A C 1
ATOM 812 O O . TRP A 1 102 ? -0.262 7.585 -9.306 1.00 93.31 102 TRP A O 1
ATOM 822 N N . LYS A 1 103 ? 0.572 7.042 -7.279 1.00 90.69 103 LYS A N 1
ATOM 823 C CA . LYS A 1 103 ? 1.394 8.234 -7.072 1.00 90.69 103 LYS A CA 1
ATOM 824 C C . LYS A 1 103 ? 2.818 7.854 -6.701 1.00 90.69 103 LYS A C 1
ATOM 826 O O . LYS A 1 103 ? 3.023 6.812 -6.083 1.00 90.69 103 LYS A O 1
ATOM 831 N N . ASP A 1 104 ? 3.774 8.693 -7.058 1.00 86.56 104 ASP A N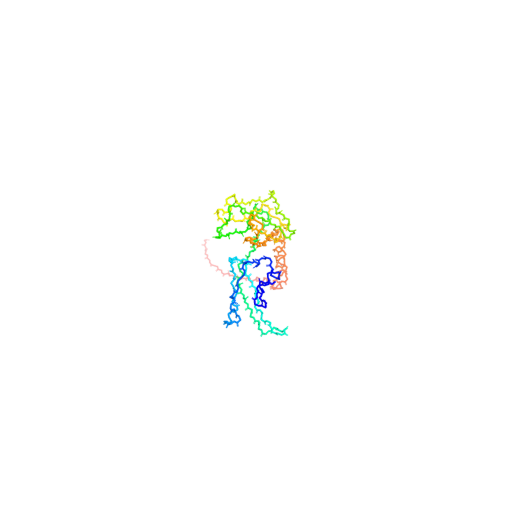 1
ATOM 832 C CA . ASP A 1 104 ? 5.144 8.590 -6.564 1.00 86.56 104 ASP A CA 1
ATOM 833 C C . ASP A 1 104 ? 5.288 9.159 -5.137 1.00 86.56 104 ASP A C 1
ATOM 835 O O . ASP A 1 104 ? 4.311 9.558 -4.490 1.00 86.56 104 ASP A O 1
ATOM 839 N N . GLN A 1 105 ? 6.526 9.210 -4.641 1.00 81.19 105 GLN A N 1
ATOM 840 C CA . GLN A 1 105 ? 6.847 9.714 -3.306 1.00 81.19 105 GLN A CA 1
ATOM 841 C C . GLN A 1 105 ? 6.584 11.219 -3.120 1.00 81.19 105 GLN A C 1
ATOM 843 O O . GLN A 1 105 ? 6.393 11.669 -1.991 1.00 81.19 105 GLN A O 1
ATOM 848 N N . ILE A 1 106 ? 6.549 11.996 -4.209 1.00 81.75 106 ILE A N 1
ATOM 849 C CA . ILE A 1 106 ? 6.254 13.438 -4.201 1.00 81.75 106 ILE A CA 1
ATOM 850 C C . ILE A 1 106 ? 4.775 13.730 -4.503 1.00 81.75 106 ILE A C 1
ATOM 852 O O . ILE A 1 106 ? 4.389 14.885 -4.660 1.00 81.75 106 ILE A O 1
ATOM 856 N N . ASN A 1 107 ? 3.922 12.700 -4.482 1.00 77.12 107 ASN A N 1
ATOM 857 C CA . ASN A 1 107 ? 2.481 12.751 -4.741 1.00 77.12 107 ASN A CA 1
ATOM 858 C C . ASN A 1 107 ? 2.082 13.130 -6.175 1.00 77.12 107 ASN A C 1
ATOM 860 O O . ASN A 1 107 ? 0.900 13.422 -6.414 1.00 77.12 107 ASN A O 1
ATOM 864 N N . ASN A 1 108 ? 3.003 13.067 -7.134 1.00 83.44 108 ASN A N 1
ATOM 865 C CA . ASN A 1 108 ? 2.651 13.203 -8.539 1.00 83.44 108 ASN A CA 1
ATOM 866 C C . ASN A 1 108 ? 2.025 11.901 -9.032 1.00 83.44 108 ASN A C 1
ATOM 868 O O . ASN A 1 108 ? 2.383 10.804 -8.599 1.00 83.44 108 ASN A O 1
ATOM 872 N N . LYS A 1 109 ? 1.054 12.013 -9.942 1.00 80.75 109 LYS A N 1
ATOM 873 C CA . LYS A 1 109 ? 0.516 10.841 -10.637 1.00 80.75 109 LYS A CA 1
ATOM 874 C C . LYS A 1 109 ? 1.657 10.207 -11.435 1.00 80.75 109 LYS A C 1
ATOM 876 O O . LYS A 1 109 ? 2.322 10.917 -12.186 1.00 80.75 109 LYS A O 1
ATOM 881 N N . VAL A 1 110 ? 1.876 8.903 -11.256 1.00 75.44 110 VAL A N 1
ATOM 882 C CA . VAL A 1 110 ? 3.019 8.211 -11.875 1.00 75.44 110 VAL A CA 1
ATOM 883 C C . VAL A 1 110 ? 2.980 8.387 -13.395 1.00 75.44 110 VAL A C 1
ATOM 885 O O . VAL A 1 110 ? 1.901 8.325 -13.989 1.00 75.44 110 VAL A O 1
ATOM 888 N N . HIS A 1 111 ? 4.156 8.629 -13.988 1.00 63.81 111 HIS A N 1
ATOM 889 C CA . HIS A 1 111 ? 4.399 8.887 -15.411 1.00 63.81 111 HIS A CA 1
ATOM 890 C C . HIS A 1 111 ? 3.467 8.087 -16.331 1.00 63.81 111 HIS A C 1
ATOM 892 O O . HIS A 1 111 ? 3.650 6.886 -16.543 1.00 63.81 111 HIS A O 1
ATOM 898 N N . VAL A 1 112 ? 2.459 8.764 -16.886 1.00 70.31 112 VAL A N 1
ATOM 899 C CA . VAL A 1 112 ? 1.381 8.124 -17.658 1.00 70.31 112 VAL A CA 1
ATOM 900 C C . VAL A 1 112 ? 1.930 7.418 -18.902 1.00 70.31 112 VAL A C 1
ATOM 902 O O . VAL A 1 112 ? 1.461 6.342 -19.250 1.00 70.31 112 VAL A O 1
ATOM 905 N N . ASP A 1 113 ? 2.988 7.956 -19.509 1.00 81.44 113 ASP A N 1
ATOM 906 C CA . ASP A 1 113 ? 3.524 7.450 -20.780 1.00 81.44 113 ASP A CA 1
ATOM 907 C C . ASP A 1 113 ? 4.333 6.154 -20.627 1.00 81.44 113 ASP A C 1
ATOM 909 O O . ASP A 1 113 ? 4.414 5.338 -21.547 1.00 81.44 113 ASP A O 1
ATOM 913 N N . ARG A 1 114 ? 4.927 5.941 -19.447 1.00 89.25 114 ARG A N 1
ATOM 914 C CA . ARG A 1 114 ? 5.754 4.763 -19.138 1.00 89.25 114 ARG A CA 1
ATOM 915 C C . ARG A 1 114 ? 4.999 3.697 -18.353 1.00 89.25 114 ARG A C 1
ATOM 917 O O . ARG A 1 114 ? 5.587 2.668 -18.023 1.00 89.25 114 ARG A O 1
ATOM 924 N N . THR A 1 115 ? 3.720 3.917 -18.048 1.00 90.31 115 THR A N 1
ATOM 925 C CA . THR A 1 115 ? 2.955 3.021 -17.183 1.00 90.31 115 THR A CA 1
ATOM 926 C C . THR A 1 115 ? 1.757 2.383 -17.864 1.00 90.31 115 THR A C 1
ATOM 928 O O . THR A 1 115 ? 1.138 2.937 -18.767 1.00 90.31 115 THR A O 1
ATOM 931 N N . LYS A 1 116 ? 1.430 1.167 -17.423 1.00 91.50 116 LYS A N 1
ATOM 932 C CA . LYS A 1 116 ? 0.243 0.429 -17.854 1.00 91.50 116 LYS A CA 1
ATOM 933 C C . LYS A 1 116 ? -0.363 -0.312 -16.668 1.00 91.50 116 LYS A C 1
ATOM 935 O O . LYS A 1 116 ? 0.359 -0.919 -15.882 1.00 91.50 116 LYS A O 1
ATOM 940 N N . MET A 1 117 ? -1.686 -0.291 -16.563 1.00 91.38 117 MET A N 1
ATOM 941 C CA . MET A 1 117 ? -2.451 -1.143 -15.649 1.00 91.38 117 MET A CA 1
ATOM 942 C C . MET A 1 117 ? -3.335 -2.097 -16.453 1.00 91.38 117 MET A C 1
ATOM 944 O O . MET A 1 117 ? -3.516 -1.917 -17.660 1.00 91.38 117 MET A O 1
ATOM 948 N N . ASN A 1 118 ? -3.866 -3.119 -15.786 1.00 89.19 118 ASN A N 1
ATOM 949 C CA . ASN A 1 118 ? -4.898 -3.976 -16.363 1.00 89.19 118 ASN A CA 1
ATOM 950 C C . ASN A 1 118 ? -6.166 -3.152 -16.665 1.00 89.19 118 ASN A C 1
ATOM 952 O O . ASN A 1 118 ? -6.548 -2.317 -15.856 1.00 89.19 118 ASN A O 1
ATOM 956 N N . GLU A 1 119 ? -6.832 -3.382 -17.796 1.00 87.19 119 GLU A N 1
ATOM 957 C CA . GLU A 1 119 ? -8.071 -2.671 -18.151 1.00 87.19 119 GLU A CA 1
ATOM 958 C C . GLU A 1 119 ? -9.242 -3.095 -17.252 1.00 87.19 119 GLU A C 1
ATOM 960 O O . GLU A 1 119 ? -10.005 -2.257 -16.778 1.00 87.19 119 GLU A O 1
ATOM 965 N N . ASP A 1 120 ? -9.325 -4.385 -16.920 1.00 88.56 120 ASP A N 1
ATOM 966 C CA . ASP A 1 120 ? -10.365 -4.955 -16.055 1.00 88.56 120 ASP A CA 1
ATOM 967 C C . ASP A 1 120 ? -9.943 -5.006 -14.572 1.00 88.56 120 ASP A C 1
ATOM 969 O O . ASP A 1 120 ? -10.412 -5.852 -13.807 1.00 88.56 120 ASP A O 1
ATOM 973 N N . LEU A 1 121 ? -9.057 -4.099 -14.142 1.00 90.12 121 LEU A N 1
ATOM 974 C CA . LEU A 1 121 ? -8.423 -4.111 -12.814 1.00 90.12 121 LEU A CA 1
ATOM 975 C C . LEU A 1 121 ? -9.413 -4.224 -11.638 1.00 90.12 121 LEU A C 1
ATOM 977 O O . LEU A 1 121 ? -9.115 -4.896 -10.650 1.00 90.12 121 LEU A O 1
ATOM 981 N N . LEU A 1 122 ? -10.603 -3.617 -11.745 1.00 90.31 122 LEU A N 1
ATOM 982 C CA . LEU A 1 122 ? -11.637 -3.675 -10.701 1.00 90.31 122 LEU A CA 1
ATOM 983 C C . LEU A 1 122 ? -12.349 -5.032 -10.652 1.00 90.31 122 LEU A C 1
ATOM 985 O O . LEU A 1 122 ? -12.689 -5.497 -9.568 1.00 90.31 122 LEU A O 1
ATOM 989 N N . LYS A 1 123 ? -12.535 -5.687 -11.807 1.00 87.62 123 LYS A N 1
ATOM 990 C CA . LYS A 1 123 ? -13.155 -7.018 -11.894 1.00 87.62 123 LYS A CA 1
ATOM 991 C C . LYS A 1 123 ? -12.194 -8.106 -11.437 1.00 87.62 123 LYS A C 1
ATOM 993 O O . LYS A 1 123 ? -12.601 -9.044 -10.761 1.00 87.62 123 LYS A O 1
ATOM 998 N N . THR A 1 124 ? -10.921 -7.996 -11.821 1.00 89.12 124 THR A N 1
ATOM 999 C CA . THR A 1 124 ? -9.905 -8.996 -11.467 1.00 89.12 124 THR A CA 1
ATOM 1000 C C . THR A 1 124 ? -9.343 -8.791 -10.064 1.00 89.12 124 THR A C 1
ATOM 1002 O O . THR A 1 124 ? -8.706 -9.698 -9.533 1.00 89.12 124 THR A O 1
ATOM 1005 N N . GLY A 1 125 ? -9.512 -7.596 -9.486 1.00 88.94 125 GLY A N 1
ATOM 1006 C CA . GLY A 1 125 ? -8.848 -7.199 -8.245 1.00 88.94 125 GLY A CA 1
ATOM 1007 C C . GLY A 1 125 ? -7.329 -7.057 -8.393 1.00 88.94 125 GLY A C 1
ATOM 1008 O O . GLY A 1 125 ? -6.618 -7.042 -7.389 1.00 88.94 125 GLY A O 1
ATOM 1009 N N . ASP A 1 126 ? -6.815 -6.973 -9.626 1.00 92.44 126 ASP A N 1
ATOM 1010 C CA . ASP A 1 126 ? -5.385 -6.805 -9.905 1.00 92.44 126 ASP A CA 1
ATOM 1011 C C . ASP A 1 126 ? -5.099 -5.351 -10.281 1.00 92.44 126 ASP A C 1
ATOM 1013 O O . ASP A 1 126 ? -5.244 -4.937 -11.430 1.00 92.44 126 ASP A O 1
ATOM 1017 N N . LEU A 1 127 ? -4.712 -4.579 -9.271 1.00 93.00 127 LEU A N 1
ATOM 1018 C CA . LEU A 1 127 ? -4.454 -3.141 -9.327 1.00 93.00 127 LEU A CA 1
ATOM 1019 C C . LEU A 1 127 ? -2.970 -2.833 -9.583 1.00 93.00 127 LEU A C 1
ATOM 1021 O O . LEU A 1 127 ? -2.510 -1.715 -9.328 1.00 93.00 127 LEU A O 1
ATOM 1025 N N . SER A 1 128 ? -2.199 -3.836 -10.010 1.00 94.00 128 SER A N 1
ATOM 1026 C CA . SER A 1 128 ? -0.753 -3.726 -10.189 1.00 94.00 128 SER A CA 1
ATOM 1027 C C . SER A 1 128 ? -0.397 -2.732 -11.298 1.00 94.00 128 SER A C 1
ATOM 1029 O O . SER A 1 128 ? -1.025 -2.701 -12.360 1.00 94.00 128 SER A O 1
ATOM 1031 N N . LEU A 1 129 ? 0.644 -1.932 -11.062 1.00 94.38 129 LEU A N 1
ATOM 1032 C CA . LEU A 1 129 ? 1.183 -0.993 -12.044 1.00 94.38 129 LEU A CA 1
ATOM 1033 C C . LEU A 1 129 ? 2.375 -1.627 -12.750 1.00 94.38 129 LEU A C 1
ATOM 1035 O O . LEU A 1 129 ? 3.319 -2.053 -12.097 1.00 94.38 129 LEU A O 1
ATOM 1039 N N . THR A 1 130 ? 2.362 -1.654 -14.076 1.00 94.94 130 THR A N 1
ATOM 1040 C CA . THR A 1 130 ? 3.546 -1.985 -14.873 1.00 94.94 130 THR A CA 1
ATOM 1041 C C . THR A 1 130 ? 4.278 -0.693 -15.215 1.00 94.94 130 THR A C 1
ATOM 1043 O O . THR A 1 130 ? 3.680 0.180 -15.842 1.00 94.94 130 THR A O 1
ATOM 1046 N N . LEU A 1 131 ? 5.546 -0.575 -14.828 1.00 94.00 131 LEU A N 1
ATOM 1047 C CA . LEU A 1 131 ? 6.451 0.515 -15.198 1.00 94.00 131 LEU A CA 1
ATOM 1048 C C . LEU A 1 131 ? 7.447 0.004 -16.242 1.00 94.00 131 LEU A C 1
ATOM 1050 O O . LEU A 1 131 ? 8.095 -1.017 -16.026 1.00 94.00 131 LEU A O 1
ATOM 1054 N N . LYS A 1 132 ? 7.558 0.696 -17.376 1.00 94.62 132 LYS A N 1
ATOM 1055 C CA . LYS A 1 132 ? 8.470 0.338 -18.468 1.00 94.62 132 LYS A CA 1
ATOM 1056 C C . LYS A 1 132 ? 9.814 1.041 -18.337 1.00 94.62 132 LYS A C 1
ATOM 1058 O O . LYS A 1 132 ? 9.856 2.236 -18.026 1.00 94.62 132 LYS A O 1
ATOM 1063 N N . TYR A 1 133 ? 10.872 0.303 -18.663 1.00 91.69 133 TYR A N 1
ATOM 1064 C CA . TYR A 1 133 ? 12.260 0.759 -18.679 1.00 91.69 133 TYR A CA 1
ATOM 1065 C C . TYR A 1 133 ? 12.634 1.489 -17.383 1.00 91.69 133 TYR A C 1
ATOM 1067 O O . TYR A 1 133 ? 12.869 2.696 -17.429 1.00 91.69 133 TYR A O 1
ATOM 1075 N N . PRO A 1 134 ? 12.547 0.827 -16.215 1.00 92.44 134 PRO A N 1
ATOM 1076 C CA . PRO A 1 134 ? 12.875 1.457 -14.947 1.00 92.44 134 PRO A CA 1
ATOM 1077 C C . PRO A 1 134 ? 14.371 1.802 -14.887 1.00 92.44 134 PRO A C 1
ATOM 1079 O O . PRO A 1 134 ? 15.212 0.993 -15.282 1.00 92.44 134 PRO A O 1
ATOM 1082 N N . THR A 1 135 ? 14.680 2.993 -14.384 1.00 90.50 135 THR A N 1
ATOM 1083 C CA . THR A 1 135 ? 16.042 3.493 -14.138 1.00 90.50 135 THR A CA 1
ATOM 1084 C C . THR A 1 135 ? 16.220 3.792 -12.653 1.00 90.50 135 THR A C 1
ATOM 1086 O O . THR A 1 135 ? 15.243 3.861 -11.906 1.00 90.50 135 THR A O 1
ATOM 1089 N N . ASP A 1 136 ? 17.447 4.043 -12.214 1.00 87.94 136 ASP A N 1
ATOM 1090 C CA . ASP A 1 136 ? 17.753 4.481 -10.844 1.00 87.94 136 ASP A CA 1
ATOM 1091 C C . ASP A 1 136 ? 16.943 5.719 -10.386 1.00 87.94 136 ASP A C 1
ATOM 1093 O O . ASP A 1 136 ? 16.562 5.825 -9.219 1.00 87.94 136 ASP A O 1
ATOM 1097 N N . TRP A 1 137 ? 16.573 6.614 -11.306 1.00 87.88 137 TRP A N 1
ATOM 1098 C CA . TRP A 1 137 ? 15.670 7.746 -11.049 1.00 87.88 137 TRP A CA 1
ATOM 1099 C C . TRP A 1 137 ? 14.271 7.355 -10.561 1.00 87.88 137 TRP A C 1
ATOM 1101 O O . TRP A 1 137 ? 13.608 8.155 -9.902 1.00 87.88 137 TRP A O 1
ATOM 1111 N N . ASP A 1 138 ? 13.821 6.137 -10.859 1.00 90.12 138 ASP A N 1
ATOM 1112 C CA . ASP A 1 138 ? 12.513 5.630 -10.453 1.00 90.12 138 ASP A CA 1
ATOM 1113 C C . ASP A 1 138 ? 12.538 5.004 -9.043 1.00 90.12 138 ASP A C 1
ATOM 1115 O O . ASP A 1 138 ? 11.513 4.467 -8.607 1.00 90.12 138 ASP A O 1
ATOM 1119 N N . ASN A 1 139 ? 13.674 5.057 -8.328 1.00 90.50 139 ASN A N 1
ATOM 1120 C CA . ASN A 1 139 ? 13.892 4.478 -6.993 1.00 90.50 139 ASN A CA 1
ATOM 1121 C C . ASN A 1 139 ? 13.086 5.177 -5.898 1.00 90.50 139 ASN A C 1
ATOM 1123 O O . ASN A 1 139 ? 13.627 5.863 -5.030 1.00 90.50 139 ASN A O 1
ATOM 1127 N N . TRP A 1 140 ? 11.772 4.989 -5.924 1.00 88.44 140 TRP A N 1
ATOM 1128 C CA . TRP A 1 140 ? 10.822 5.672 -5.061 1.00 88.44 140 TRP A CA 1
ATOM 1129 C C . TRP A 1 140 ? 9.889 4.707 -4.343 1.00 88.44 140 TRP A C 1
ATOM 1131 O O . TRP A 1 140 ? 9.742 3.527 -4.671 1.00 88.44 140 TRP A O 1
ATOM 1141 N N . THR A 1 141 ? 9.204 5.259 -3.346 1.00 88.19 141 THR A N 1
ATOM 1142 C CA . THR A 1 141 ? 8.016 4.625 -2.783 1.00 88.19 141 THR A CA 1
ATOM 1143 C C . THR A 1 141 ? 6.793 5.059 -3.574 1.00 88.19 141 THR A C 1
ATOM 1145 O O . THR A 1 141 ? 6.377 6.216 -3.531 1.00 88.19 141 THR A O 1
ATOM 1148 N N . TYR A 1 142 ? 6.188 4.103 -4.262 1.00 90.44 142 TYR A N 1
ATOM 1149 C CA . TYR A 1 142 ? 4.964 4.287 -5.017 1.00 90.44 142 TYR A CA 1
ATOM 1150 C C . TYR A 1 142 ? 3.760 3.952 -4.153 1.00 90.44 142 TYR A C 1
ATOM 1152 O O . TYR A 1 142 ? 3.744 2.958 -3.431 1.00 90.44 142 TYR A O 1
ATOM 1160 N N . THR A 1 143 ? 2.726 4.776 -4.236 1.00 89.12 143 THR A N 1
ATOM 1161 C CA . THR A 1 143 ? 1.499 4.627 -3.463 1.00 89.12 143 THR A CA 1
ATOM 1162 C C . THR A 1 143 ? 0.318 4.426 -4.398 1.00 89.12 143 THR A C 1
ATOM 1164 O O . THR A 1 143 ? -0.064 5.338 -5.126 1.00 89.12 143 THR A O 1
ATOM 1167 N N . CYS A 1 144 ? -0.315 3.262 -4.325 1.00 91.12 144 CYS A N 1
ATOM 1168 C CA . CYS A 1 144 ? -1.619 3.029 -4.923 1.00 91.12 144 CYS A CA 1
ATOM 1169 C C . CYS A 1 144 ? -2.716 3.398 -3.934 1.00 91.12 144 CYS A C 1
ATOM 1171 O O . CYS A 1 144 ? -2.693 2.946 -2.789 1.00 91.12 144 CYS A O 1
ATOM 1173 N N . THR A 1 145 ? -3.705 4.164 -4.377 1.00 89.88 145 THR A N 1
ATOM 1174 C CA . THR A 1 145 ? -4.910 4.471 -3.605 1.00 89.88 145 THR A CA 1
ATOM 1175 C C . THR A 1 145 ? -6.144 4.188 -4.450 1.00 89.88 145 THR A C 1
ATOM 1177 O O . THR A 1 145 ? -6.223 4.615 -5.600 1.00 89.88 145 THR A O 1
ATOM 1180 N N . VAL A 1 146 ? -7.093 3.457 -3.874 1.00 92.19 146 VAL A N 1
ATOM 1181 C CA . VAL A 1 146 ? -8.414 3.193 -4.443 1.00 92.19 146 VAL A CA 1
ATOM 1182 C C . VAL A 1 146 ? -9.405 4.096 -3.732 1.00 92.19 146 VAL A C 1
ATOM 1184 O O . VAL A 1 146 ? -9.487 4.067 -2.505 1.00 92.19 146 VAL A O 1
ATOM 1187 N N . TYR A 1 147 ? -10.145 4.884 -4.496 1.00 88.50 147 TYR A N 1
ATOM 1188 C CA . TYR A 1 147 ? -11.149 5.813 -4.003 1.00 88.50 147 TYR A CA 1
ATOM 1189 C C . TYR A 1 147 ? -12.548 5.330 -4.370 1.00 88.50 147 TYR A C 1
ATOM 1191 O O . TYR A 1 147 ? -12.755 4.803 -5.463 1.00 88.50 147 TYR A O 1
ATOM 1199 N N . SER A 1 148 ? -13.513 5.547 -3.480 1.00 89.94 148 SER A N 1
ATOM 1200 C CA . SER A 1 148 ? -14.929 5.463 -3.827 1.00 89.94 148 SER A CA 1
ATOM 1201 C C . SER A 1 148 ? -15.318 6.622 -4.743 1.00 89.94 148 SER A C 1
ATOM 1203 O O . SER A 1 148 ? -14.594 7.617 -4.847 1.00 89.94 148 SER A O 1
ATOM 1205 N N . ARG A 1 149 ? -16.509 6.544 -5.341 1.00 91.38 149 ARG A N 1
ATOM 1206 C CA . ARG A 1 149 ? -17.101 7.660 -6.091 1.00 91.38 149 ARG A CA 1
ATOM 1207 C C . ARG A 1 149 ? -17.210 8.958 -5.283 1.00 91.38 149 ARG A C 1
ATOM 1209 O O . ARG A 1 149 ? -17.109 10.041 -5.846 1.00 91.38 149 ARG A O 1
ATOM 1216 N N . GLU A 1 150 ? -17.397 8.851 -3.972 1.00 89.69 150 GLU A N 1
ATOM 1217 C CA . GLU A 1 150 ? -17.482 9.989 -3.046 1.00 89.69 150 GLU A CA 1
ATOM 1218 C C . GLU A 1 150 ? -16.103 10.543 -2.643 1.00 89.69 150 GLU A C 1
ATOM 1220 O O . GLU A 1 150 ? -16.020 11.537 -1.928 1.00 89.69 150 GLU A O 1
ATOM 1225 N N . GLY A 1 151 ? -15.010 9.911 -3.089 1.00 83.00 151 GLY A N 1
ATOM 1226 C CA . GLY A 1 151 ? -13.640 10.310 -2.762 1.00 83.00 151 GLY A CA 1
ATOM 1227 C C . GLY A 1 151 ? -13.097 9.717 -1.460 1.00 83.00 151 GLY A C 1
ATOM 1228 O O . GLY A 1 151 ? -11.999 10.082 -1.036 1.00 83.00 151 GLY A O 1
ATOM 1229 N N . ASN A 1 152 ? -13.813 8.779 -0.834 1.00 82.19 152 ASN A N 1
ATOM 1230 C CA . ASN A 1 152 ? -13.329 8.081 0.357 1.00 82.19 152 ASN A CA 1
ATOM 1231 C C . ASN A 1 152 ? -12.249 7.068 -0.032 1.00 82.19 152 ASN A C 1
ATOM 1233 O O . ASN A 1 152 ? -12.375 6.382 -1.045 1.00 82.19 152 ASN A O 1
ATOM 1237 N N . ILE A 1 153 ? -11.193 6.947 0.770 1.00 84.12 153 ILE A N 1
ATOM 1238 C CA . ILE A 1 153 ? -10.144 5.952 0.525 1.00 84.12 153 ILE A CA 1
ATOM 1239 C C . ILE A 1 153 ? -10.687 4.572 0.899 1.00 84.12 153 ILE A C 1
ATOM 1241 O O . ILE A 1 153 ? -10.964 4.306 2.062 1.00 84.12 153 ILE A O 1
ATOM 1245 N N . LEU A 1 154 ? -10.804 3.691 -0.092 1.00 86.44 154 LEU A N 1
ATOM 1246 C CA . LEU A 1 154 ? -11.218 2.302 0.091 1.00 86.44 154 LEU A CA 1
ATOM 1247 C C . LEU A 1 154 ? -10.022 1.409 0.404 1.00 86.44 154 LEU A C 1
ATOM 1249 O O . LEU A 1 154 ? -10.065 0.608 1.331 1.00 86.44 154 LEU A O 1
ATOM 1253 N N . LEU A 1 155 ? -8.939 1.555 -0.364 1.00 86.06 155 LEU A N 1
ATOM 1254 C CA . LEU A 1 155 ? -7.706 0.797 -0.179 1.00 86.06 155 LEU A CA 1
ATOM 1255 C C . LEU A 1 155 ? -6.493 1.676 -0.444 1.00 86.06 155 LEU A C 1
ATOM 1257 O O . LEU A 1 155 ? -6.531 2.578 -1.280 1.00 86.06 155 LEU A O 1
ATOM 1261 N N . LYS A 1 156 ? -5.386 1.378 0.232 1.00 84.44 156 LYS A N 1
ATOM 1262 C CA . LYS A 1 156 ? -4.108 2.048 0.010 1.00 84.44 156 LYS A CA 1
ATOM 1263 C C . LYS A 1 156 ? -2.965 1.059 0.189 1.00 84.44 156 LYS A C 1
ATOM 1265 O O . LYS A 1 156 ? -2.950 0.324 1.171 1.00 84.44 156 LYS A O 1
ATOM 1270 N N . LYS A 1 157 ? -2.017 1.049 -0.748 1.00 84.06 157 LYS A N 1
ATOM 1271 C CA . LYS A 1 157 ? -0.818 0.204 -0.703 1.00 84.06 157 LYS A CA 1
ATOM 1272 C C . LYS A 1 157 ? 0.408 1.012 -1.092 1.00 84.06 157 LYS A C 1
ATOM 1274 O O . LYS A 1 157 ? 0.340 1.808 -2.024 1.00 84.06 157 LYS A O 1
ATOM 1279 N N . GLN A 1 158 ? 1.513 0.788 -0.391 1.00 85.19 158 GLN A N 1
ATOM 1280 C CA . GLN A 1 158 ? 2.815 1.344 -0.741 1.00 85.19 158 GLN A CA 1
ATOM 1281 C C . GLN A 1 158 ? 3.743 0.228 -1.218 1.00 85.19 158 GLN A C 1
ATOM 1283 O O . GLN A 1 158 ? 3.743 -0.863 -0.649 1.00 85.19 158 GLN A O 1
ATOM 1288 N N . VAL A 1 159 ? 4.496 0.497 -2.280 1.00 88.06 159 VAL A N 1
ATOM 1289 C CA . VAL A 1 159 ? 5.474 -0.415 -2.873 1.00 88.06 159 VAL A CA 1
ATOM 1290 C C . VAL A 1 159 ? 6.760 0.365 -3.094 1.00 88.06 159 VAL A C 1
ATOM 1292 O O . VAL A 1 159 ? 6.743 1.410 -3.740 1.00 88.06 159 VAL A O 1
ATOM 1295 N N . GLN A 1 160 ? 7.863 -0.130 -2.548 1.00 89.00 160 GLN A N 1
ATOM 1296 C CA . GLN A 1 160 ? 9.180 0.461 -2.757 1.00 89.00 160 GLN A CA 1
ATOM 1297 C C . GLN A 1 160 ? 9.840 -0.211 -3.961 1.00 89.00 160 GLN A C 1
ATOM 1299 O O . GLN A 1 160 ? 9.942 -1.437 -3.997 1.00 89.00 160 GLN A O 1
ATOM 1304 N N . LEU A 1 161 ? 10.276 0.585 -4.934 1.00 91.50 161 LEU A N 1
ATOM 1305 C CA . LEU A 1 161 ? 11.068 0.112 -6.065 1.00 91.50 161 LEU A CA 1
ATOM 1306 C C . LEU A 1 161 ? 12.547 0.410 -5.812 1.00 91.50 161 LEU A C 1
ATOM 1308 O O . LEU A 1 161 ? 12.903 1.492 -5.344 1.00 91.50 161 LEU A O 1
ATOM 1312 N N . THR A 1 162 ? 13.407 -0.549 -6.127 1.00 91.12 162 THR A N 1
ATOM 1313 C CA . THR A 1 162 ? 14.858 -0.363 -6.150 1.00 91.12 162 THR A CA 1
ATOM 1314 C C . THR A 1 162 ? 15.407 -0.953 -7.438 1.00 91.12 162 THR A C 1
ATOM 1316 O O . THR A 1 162 ? 15.418 -2.164 -7.637 1.00 91.12 162 THR A O 1
ATOM 1319 N N . VAL A 1 163 ? 15.841 -0.072 -8.322 1.00 90.94 163 VAL A N 1
ATOM 1320 C CA . VAL A 1 163 ? 16.570 -0.367 -9.543 1.00 90.94 163 VAL A CA 1
ATOM 1321 C C . VAL A 1 163 ? 18.050 -0.307 -9.199 1.00 90.94 163 VAL A C 1
ATOM 1323 O O . VAL A 1 163 ? 18.536 0.717 -8.712 1.00 90.94 163 VAL A O 1
ATOM 1326 N N . ARG A 1 164 ? 18.742 -1.430 -9.380 1.00 87.75 164 ARG A N 1
ATOM 1327 C CA . ARG A 1 164 ? 20.185 -1.534 -9.165 1.00 87.75 164 ARG A CA 1
ATOM 1328 C C . ARG A 1 164 ? 20.905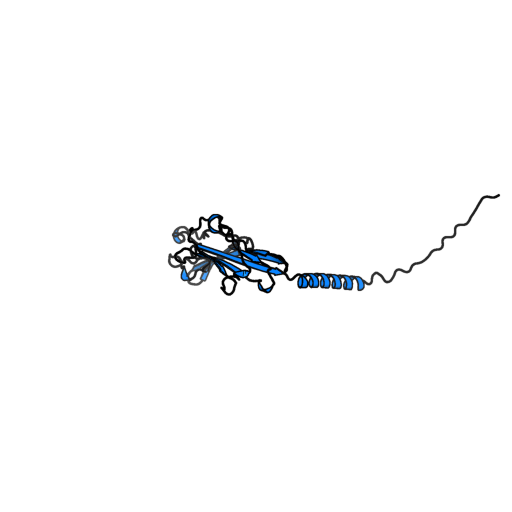 -1.263 -10.477 1.00 87.75 164 ARG A C 1
ATOM 1330 O O . ARG A 1 164 ? 20.636 -1.946 -11.465 1.00 87.75 164 ARG A O 1
ATOM 1337 N N . ASP A 1 165 ? 21.829 -0.310 -10.457 1.00 78.75 165 ASP A N 1
ATOM 1338 C CA . ASP A 1 165 ? 22.716 -0.046 -11.586 1.00 78.75 165 ASP A CA 1
ATOM 1339 C C . ASP A 1 165 ? 23.666 -1.242 -11.776 1.00 78.75 165 ASP A C 1
ATOM 1341 O O . ASP A 1 165 ? 24.395 -1.662 -10.866 1.00 78.75 165 ASP A O 1
ATOM 1345 N N . ILE A 1 166 ? 23.643 -1.815 -12.979 1.00 69.50 166 ILE A N 1
ATOM 1346 C CA . ILE A 1 166 ? 24.508 -2.932 -13.367 1.00 69.50 166 ILE A CA 1
ATOM 1347 C C . ILE A 1 166 ? 25.984 -2.505 -13.343 1.00 69.50 166 ILE A C 1
ATOM 1349 O O . ILE A 1 166 ? 26.853 -3.318 -13.018 1.00 69.50 166 ILE A O 1
ATOM 1353 N N . VAL A 1 167 ? 26.288 -1.243 -13.656 1.00 66.88 167 VAL A N 1
ATOM 1354 C CA . VAL A 1 167 ? 27.653 -0.703 -13.667 1.00 66.88 167 VAL A CA 1
ATOM 1355 C C . VAL A 1 167 ? 28.218 -0.646 -12.249 1.00 66.88 167 VAL A C 1
ATOM 1357 O O . VAL A 1 167 ? 29.361 -1.053 -12.031 1.00 66.88 167 VAL A O 1
ATOM 1360 N N . GLU A 1 168 ? 27.419 -0.224 -11.269 1.00 69.56 168 GLU A N 1
ATOM 1361 C CA . GLU A 1 168 ? 27.819 -0.204 -9.858 1.00 69.56 168 GLU A CA 1
ATOM 1362 C C . GLU A 1 168 ? 28.067 -1.624 -9.321 1.00 69.56 168 GLU A C 1
ATOM 1364 O O . GLU A 1 168 ? 29.106 -1.893 -8.711 1.00 69.56 168 GLU A O 1
ATOM 1369 N N . LEU A 1 169 ? 27.173 -2.572 -9.628 1.00 65.12 169 LEU A N 1
ATOM 1370 C CA . LEU A 1 169 ? 27.353 -3.992 -9.297 1.00 65.12 169 LEU A CA 1
ATOM 1371 C C . LEU A 1 169 ? 28.626 -4.576 -9.931 1.00 65.12 169 LEU A C 1
ATOM 1373 O O . LEU A 1 169 ? 29.399 -5.258 -9.252 1.00 65.12 169 LEU A O 1
ATOM 1377 N N . ALA A 1 170 ? 28.888 -4.283 -11.207 1.00 72.25 170 ALA A N 1
ATOM 1378 C CA . ALA A 1 170 ? 30.089 -4.739 -11.901 1.00 72.25 170 ALA A CA 1
ATOM 1379 C C . ALA A 1 170 ? 31.371 -4.142 -11.294 1.00 72.25 170 ALA A C 1
ATOM 1381 O O . ALA A 1 170 ? 32.350 -4.865 -11.115 1.00 72.25 170 ALA A O 1
ATOM 1382 N N . LEU A 1 171 ? 31.370 -2.860 -10.914 1.00 74.12 171 LEU A N 1
ATOM 1383 C CA . LEU A 1 171 ? 32.497 -2.206 -10.237 1.00 74.12 171 LEU A CA 1
ATOM 1384 C C . LEU A 1 171 ? 32.760 -2.786 -8.840 1.00 74.12 171 LEU A C 1
ATOM 1386 O O . LEU A 1 171 ? 33.919 -2.951 -8.458 1.00 74.12 171 LEU A O 1
ATOM 1390 N N . LEU A 1 172 ? 31.720 -3.141 -8.081 1.00 74.38 172 LEU A N 1
ATOM 1391 C CA . LEU A 1 172 ? 31.863 -3.811 -6.781 1.00 74.38 172 LEU A CA 1
ATOM 1392 C C . LEU A 1 172 ? 32.449 -5.221 -6.920 1.00 74.38 172 LEU A C 1
ATOM 1394 O O . LEU A 1 172 ? 33.316 -5.618 -6.137 1.00 74.38 172 LEU A O 1
ATOM 1398 N N . ILE A 1 173 ? 32.023 -5.969 -7.938 1.00 78.50 173 ILE A N 1
ATOM 1399 C CA . ILE A 1 173 ? 32.564 -7.302 -8.221 1.00 78.50 173 ILE A CA 1
ATOM 1400 C C . ILE A 1 173 ? 34.016 -7.192 -8.695 1.00 78.50 173 ILE A C 1
ATOM 1402 O O . ILE A 1 173 ? 34.878 -7.910 -8.188 1.00 78.50 173 ILE A O 1
ATOM 1406 N N . LEU A 1 174 ? 34.311 -6.269 -9.615 1.00 80.44 174 LEU A N 1
ATOM 1407 C CA . LEU A 1 174 ? 35.665 -6.034 -10.118 1.00 80.44 174 LEU A CA 1
ATOM 1408 C C . LEU A 1 174 ? 36.600 -5.534 -9.016 1.00 80.44 174 LEU A C 1
ATOM 1410 O O . LEU A 1 174 ? 37.712 -6.035 -8.918 1.00 80.44 174 LEU A O 1
ATOM 1414 N N . SER A 1 175 ? 36.170 -4.608 -8.158 1.00 84.75 175 SER A N 1
ATOM 1415 C CA . SER A 1 175 ? 36.988 -4.141 -7.029 1.00 84.75 175 SER A CA 1
ATOM 1416 C C . SER A 1 175 ? 37.247 -5.254 -6.016 1.00 84.75 175 SER A C 1
ATOM 1418 O O . SER A 1 175 ? 38.387 -5.430 -5.596 1.00 84.75 175 SER A O 1
ATOM 1420 N N . SER A 1 176 ? 36.240 -6.068 -5.688 1.00 85.38 176 SER A N 1
ATOM 1421 C CA . SER A 1 176 ? 36.407 -7.236 -4.811 1.00 85.38 176 SER A CA 1
ATOM 1422 C C . SER A 1 176 ? 37.359 -8.274 -5.413 1.00 85.38 176 SER A C 1
ATOM 1424 O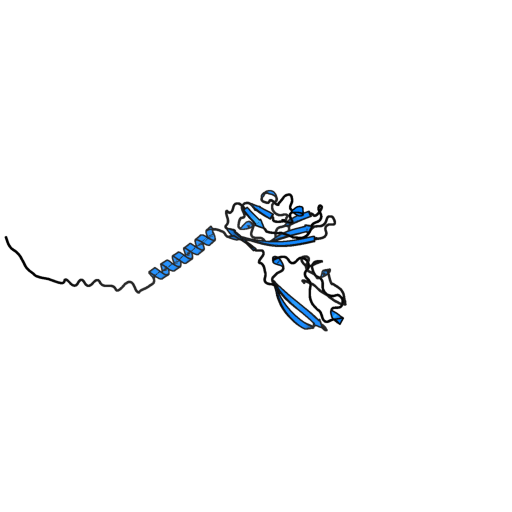 O . SER A 1 176 ? 38.199 -8.833 -4.708 1.00 85.38 176 SER A O 1
ATOM 1426 N N . PHE A 1 177 ? 37.264 -8.509 -6.724 1.00 89.88 177 PHE A N 1
ATOM 1427 C CA . PHE A 1 177 ? 38.147 -9.407 -7.463 1.00 89.88 177 PHE A CA 1
ATOM 1428 C C . PHE A 1 177 ? 39.581 -8.871 -7.550 1.00 89.88 177 PHE A C 1
ATOM 1430 O O . PHE A 1 177 ? 40.522 -9.613 -7.280 1.00 89.88 177 PHE A O 1
ATOM 1437 N N . LEU A 1 178 ? 39.766 -7.583 -7.850 1.00 84.50 178 LEU A N 1
ATOM 1438 C CA . LEU A 1 178 ? 41.073 -6.921 -7.833 1.00 84.50 178 LEU A CA 1
ATOM 1439 C C . LEU A 1 178 ? 41.704 -6.997 -6.441 1.00 84.50 178 LEU A C 1
ATOM 1441 O O . LEU A 1 178 ? 42.859 -7.387 -6.322 1.00 84.50 178 LEU A O 1
ATOM 1445 N N . HIS A 1 179 ? 40.935 -6.734 -5.384 1.00 85.06 179 HIS A N 1
ATOM 1446 C CA . HIS A 1 179 ? 41.418 -6.826 -4.007 1.00 85.06 179 HIS A CA 1
ATOM 1447 C C . HIS A 1 179 ? 41.775 -8.268 -3.602 1.00 85.06 179 HIS A C 1
ATOM 1449 O O . HIS A 1 179 ? 42.714 -8.502 -2.842 1.00 85.06 179 HIS A O 1
ATOM 1455 N N . TYR A 1 180 ? 41.051 -9.262 -4.126 1.00 85.00 180 TYR A N 1
ATOM 1456 C CA . TYR A 1 180 ? 41.404 -10.675 -3.982 1.00 85.00 180 TYR A CA 1
ATOM 1457 C C . TYR A 1 180 ? 42.715 -11.016 -4.712 1.00 85.00 180 TYR A C 1
ATOM 1459 O O . TYR A 1 180 ? 43.578 -11.675 -4.133 1.00 85.00 180 TYR A O 1
ATOM 1467 N N . LEU A 1 181 ? 42.905 -10.527 -5.943 1.00 84.50 181 LEU A N 1
ATOM 1468 C CA . LEU A 1 181 ? 44.152 -10.702 -6.694 1.00 84.50 181 LEU A CA 1
ATOM 1469 C C . LEU A 1 181 ? 45.345 -10.013 -6.016 1.00 84.50 181 LEU A C 1
ATOM 1471 O O . LEU A 1 181 ? 46.416 -10.611 -5.933 1.00 84.50 181 LEU A O 1
ATOM 1475 N N . GLU A 1 182 ? 45.166 -8.804 -5.482 1.00 87.31 182 GLU A N 1
ATOM 1476 C CA . GLU A 1 182 ? 46.191 -8.097 -4.703 1.00 87.31 182 GLU A CA 1
ATOM 1477 C C . GLU A 1 182 ? 46.619 -8.912 -3.474 1.00 87.31 182 GLU A C 1
ATOM 1479 O O . GLU A 1 182 ? 47.812 -9.021 -3.194 1.00 87.31 182 GLU A O 1
ATOM 1484 N N . LYS A 1 183 ? 45.670 -9.559 -2.781 1.00 82.19 183 LYS A N 1
ATOM 1485 C CA . LYS A 1 183 ? 45.977 -10.467 -1.663 1.00 82.19 183 LYS A CA 1
ATOM 1486 C C . LYS A 1 183 ? 46.749 -11.710 -2.103 1.00 82.19 183 LYS A C 1
ATOM 1488 O O . LYS A 1 183 ? 47.661 -12.115 -1.391 1.00 82.19 183 LYS A O 1
ATOM 1493 N N . LEU A 1 184 ? 46.434 -12.289 -3.265 1.00 74.94 184 LEU A N 1
ATOM 1494 C CA . LEU A 1 184 ? 47.201 -13.415 -3.815 1.00 74.94 184 LEU A CA 1
ATOM 1495 C C . LEU A 1 184 ? 48.631 -13.015 -4.200 1.00 74.94 184 LEU A C 1
ATOM 1497 O O . LEU A 1 184 ? 49.554 -13.806 -4.050 1.00 74.94 184 LEU A O 1
ATOM 1501 N N . GLN A 1 185 ? 48.833 -11.786 -4.675 1.00 72.06 185 GLN A N 1
ATOM 1502 C CA . GLN A 1 185 ? 50.164 -11.272 -5.010 1.00 72.06 185 GLN A CA 1
ATOM 1503 C C . GLN A 1 185 ? 50.995 -10.891 -3.773 1.00 72.06 185 GLN A C 1
ATOM 1505 O O . GLN A 1 185 ? 52.220 -10.805 -3.866 1.00 72.06 185 GLN A O 1
ATOM 1510 N N . GLN A 1 186 ? 50.348 -10.671 -2.626 1.00 64.06 186 GLN A N 1
ATOM 1511 C CA . GLN A 1 186 ? 50.986 -10.343 -1.348 1.00 64.06 186 GLN A CA 1
ATOM 1512 C C . GLN A 1 186 ? 51.266 -11.567 -0.459 1.00 64.06 186 GLN A C 1
ATOM 1514 O O . GLN A 1 186 ? 51.901 -11.402 0.583 1.00 64.06 186 GLN A O 1
ATOM 1519 N N . ASP A 1 187 ? 50.843 -12.778 -0.848 1.00 52.91 187 ASP A N 1
ATOM 1520 C CA . ASP A 1 187 ? 51.151 -14.004 -0.103 1.00 52.91 187 ASP A CA 1
ATOM 1521 C C . ASP A 1 187 ? 52.651 -14.365 -0.250 1.00 52.91 187 ASP A C 1
ATOM 1523 O O . ASP A 1 187 ? 53.108 -14.693 -1.352 1.00 52.91 187 ASP A O 1
ATOM 1527 N N . PRO A 1 188 ? 53.469 -14.295 0.822 1.00 53.59 188 PRO A N 1
ATOM 1528 C CA . PRO A 1 188 ? 54.913 -14.496 0.731 1.00 53.59 188 PRO A CA 1
ATOM 1529 C C . PRO A 1 188 ? 55.326 -15.967 0.570 1.00 53.59 188 PRO A C 1
ATOM 1531 O O . PRO A 1 188 ? 56.513 -16.242 0.387 1.00 53.59 188 PRO A O 1
ATOM 1534 N N . HIS A 1 189 ? 54.395 -16.926 0.621 1.00 56.38 189 HIS A N 1
ATOM 1535 C CA . HIS A 1 189 ? 54.730 -18.355 0.614 1.00 56.38 189 HIS A CA 1
ATOM 1536 C C . HIS A 1 189 ? 55.144 -18.936 -0.748 1.00 56.38 189 HIS A C 1
ATOM 1538 O O . HIS A 1 189 ? 55.454 -20.123 -0.832 1.00 56.38 189 HIS A O 1
ATOM 1544 N N . GLN A 1 190 ? 55.235 -18.122 -1.802 1.00 54.16 190 GLN A N 1
ATOM 1545 C CA . GLN A 1 190 ? 55.655 -18.570 -3.132 1.00 54.16 190 GLN A CA 1
ATOM 1546 C C . GLN A 1 190 ? 56.902 -17.832 -3.644 1.00 54.16 190 GLN A C 1
ATOM 1548 O O . GLN A 1 190 ? 56.931 -17.358 -4.778 1.00 54.16 190 GLN A O 1
ATOM 1553 N N . LYS A 1 191 ? 57.952 -17.705 -2.819 1.00 47.62 191 LYS A N 1
ATOM 1554 C CA . LYS A 1 191 ? 59.279 -17.255 -3.297 1.00 47.62 191 LYS A CA 1
ATOM 1555 C C . LYS A 1 191 ? 60.467 -18.156 -2.956 1.00 47.62 191 LYS A C 1
ATOM 1557 O O . LYS A 1 191 ? 61.505 -17.983 -3.584 1.00 47.62 191 LYS A O 1
ATOM 1562 N N . ASP A 1 192 ? 60.300 -19.175 -2.115 1.00 46.59 192 ASP A N 1
ATOM 1563 C CA . ASP A 1 192 ? 61.381 -20.106 -1.766 1.00 46.59 192 ASP A CA 1
ATOM 1564 C C . ASP A 1 192 ? 61.028 -21.541 -2.174 1.00 46.59 192 ASP A C 1
ATOM 1566 O O . ASP A 1 192 ? 60.519 -22.341 -1.395 1.00 46.59 192 ASP A O 1
ATOM 1570 N N . GLY A 1 193 ? 61.289 -21.872 -3.436 1.00 43.72 193 GLY A N 1
ATOM 1571 C CA . GLY A 1 193 ? 61.144 -23.223 -3.973 1.00 43.72 193 GLY A CA 1
ATOM 1572 C C . GLY A 1 193 ? 62.250 -23.507 -4.976 1.00 43.72 193 GLY A C 1
ATOM 1573 O O . GLY A 1 193 ? 61.997 -23.591 -6.174 1.00 43.72 193 GLY A O 1
ATOM 1574 N N . GLY A 1 194 ? 63.493 -23.566 -4.492 1.00 36.22 194 GLY A N 1
ATOM 1575 C CA . GLY A 1 194 ? 64.652 -23.941 -5.295 1.00 36.22 194 GLY A CA 1
ATOM 1576 C C . GLY A 1 194 ? 64.493 -25.351 -5.864 1.00 36.22 194 GLY A C 1
ATOM 1577 O O . GLY A 1 194 ? 64.312 -26.314 -5.123 1.00 36.22 194 GLY A O 1
ATOM 1578 N N . TRP A 1 195 ? 64.574 -25.475 -7.187 1.00 39.53 195 TRP A N 1
ATOM 1579 C CA . TRP A 1 195 ? 64.634 -26.767 -7.864 1.00 39.53 195 TRP A CA 1
ATOM 1580 C C . TRP A 1 195 ? 66.043 -27.348 -7.711 1.00 39.53 195 TRP A C 1
ATOM 1582 O O . TRP A 1 195 ? 66.981 -26.888 -8.359 1.00 39.53 195 TRP A O 1
ATOM 1592 N N . ILE A 1 196 ? 66.198 -28.353 -6.849 1.00 38.25 196 ILE A N 1
ATOM 1593 C CA . ILE A 1 196 ? 67.404 -29.187 -6.790 1.00 38.25 196 ILE A CA 1
ATOM 1594 C C . ILE A 1 196 ? 67.195 -30.347 -7.772 1.00 38.25 196 ILE A C 1
ATOM 1596 O O . ILE A 1 196 ? 66.311 -31.177 -7.569 1.00 38.25 196 ILE A O 1
ATOM 1600 N N . PHE A 1 197 ? 67.981 -30.395 -8.850 1.00 35.16 197 PHE A N 1
ATOM 1601 C CA . PHE A 1 197 ? 68.059 -31.556 -9.741 1.00 35.16 197 PHE A CA 1
ATOM 1602 C C . PHE A 1 197 ? 69.041 -32.578 -9.148 1.00 35.16 197 PHE A C 1
ATOM 1604 O O . PHE A 1 197 ? 70.235 -32.303 -9.063 1.00 35.16 197 PHE A O 1
ATOM 1611 N N . GLU A 1 198 ? 68.551 -33.757 -8.754 1.00 36.00 198 GLU A N 1
ATOM 1612 C CA . GLU A 1 198 ? 69.390 -34.936 -8.494 1.00 36.00 198 GLU A CA 1
ATOM 1613 C C . GLU A 1 198 ? 69.457 -35.801 -9.761 1.00 36.00 198 GLU A C 1
ATOM 1615 O O . GLU A 1 198 ? 68.466 -36.387 -10.204 1.00 36.00 198 GLU A O 1
ATOM 1620 N N . GLU A 1 199 ? 70.645 -35.877 -10.353 1.00 36.53 199 GLU A N 1
ATOM 1621 C CA . GLU A 1 199 ? 70.961 -36.729 -11.495 1.00 36.53 199 GLU A CA 1
ATOM 1622 C C . GLU A 1 199 ? 71.232 -38.160 -10.998 1.00 36.53 199 GLU A C 1
ATOM 1624 O O . GLU A 1 199 ? 72.275 -38.456 -10.414 1.00 36.53 199 GLU A O 1
ATOM 1629 N N . ARG A 1 200 ? 70.274 -39.075 -11.189 1.00 35.25 200 ARG A N 1
ATOM 1630 C CA . ARG A 1 200 ? 70.457 -40.494 -10.855 1.00 35.25 200 ARG A CA 1
ATOM 1631 C C . ARG A 1 200 ? 71.045 -41.236 -12.057 1.00 35.25 200 ARG A C 1
ATOM 1633 O O . ARG A 1 200 ? 70.322 -41.597 -12.982 1.00 35.25 200 ARG A O 1
ATOM 1640 N N . GLN A 1 201 ? 72.347 -41.518 -12.003 1.00 42.56 201 GLN A N 1
ATOM 1641 C CA . GLN A 1 201 ? 72.992 -42.490 -12.888 1.00 42.56 201 GLN A CA 1
ATOM 1642 C C . GLN A 1 201 ? 72.374 -43.886 -12.717 1.00 42.56 201 GLN A C 1
ATOM 1644 O O . GLN A 1 201 ? 72.164 -44.358 -11.595 1.00 42.56 201 GLN A O 1
ATOM 1649 N N . ARG A 1 202 ? 72.145 -44.580 -13.836 1.00 36.50 202 ARG A N 1
ATOM 1650 C CA . ARG A 1 202 ? 72.043 -46.043 -13.874 1.00 36.50 202 ARG A CA 1
ATOM 1651 C C . ARG A 1 202 ? 72.685 -46.574 -15.164 1.00 36.50 202 ARG A C 1
ATOM 1653 O O . ARG A 1 202 ? 72.064 -46.566 -16.221 1.00 36.50 202 ARG A O 1
ATOM 1660 N N . THR A 1 203 ? 73.935 -47.007 -15.027 1.00 42.19 203 THR A N 1
ATOM 1661 C CA . THR A 1 203 ? 74.595 -48.090 -15.781 1.00 42.19 203 THR A CA 1
ATOM 1662 C C . THR A 1 203 ? 73.837 -49.414 -15.538 1.00 42.19 203 THR A C 1
ATOM 1664 O O . THR A 1 203 ? 73.167 -49.544 -14.515 1.00 42.19 203 THR A O 1
ATOM 1667 N N . ASP A 1 204 ? 73.843 -50.468 -16.353 1.00 42.19 204 ASP A N 1
ATOM 1668 C CA . ASP A 1 204 ? 74.473 -50.808 -17.633 1.00 42.19 204 ASP A CA 1
ATOM 1669 C C . ASP A 1 204 ? 73.818 -52.109 -18.168 1.00 42.19 204 ASP A C 1
ATOM 1671 O O . ASP A 1 204 ? 73.229 -52.867 -17.393 1.00 42.19 204 ASP A O 1
ATOM 1675 N N . THR A 1 205 ? 74.087 -52.430 -19.448 1.00 42.34 205 THR A N 1
ATOM 1676 C CA . THR A 1 205 ? 74.162 -53.779 -20.091 1.00 42.34 205 THR A CA 1
ATOM 1677 C C . THR A 1 205 ? 72.869 -54.584 -20.348 1.00 42.34 205 THR A C 1
ATOM 1679 O O . THR A 1 205 ? 71.969 -54.609 -19.523 1.00 42.34 205 THR A O 1
ATOM 1682 N N . ALA A 1 206 ? 72.693 -55.340 -21.446 1.00 41.16 206 ALA A N 1
ATOM 1683 C CA . ALA A 1 206 ? 73.489 -55.651 -22.647 1.00 41.16 206 ALA A CA 1
ATOM 1684 C C . ALA A 1 206 ? 72.581 -56.345 -23.697 1.00 41.16 206 ALA A C 1
ATOM 1686 O O . ALA A 1 206 ? 71.597 -56.968 -23.307 1.00 41.16 206 ALA A O 1
ATOM 1687 N N . ALA A 1 207 ? 72.949 -56.326 -24.988 1.00 39.22 207 ALA A N 1
ATOM 1688 C CA . ALA A 1 207 ? 73.207 -57.548 -25.775 1.00 39.22 207 ALA A CA 1
ATOM 1689 C C . ALA A 1 207 ? 73.599 -57.237 -27.234 1.00 39.22 207 ALA A C 1
ATOM 1691 O O . ALA A 1 207 ? 73.111 -56.299 -27.856 1.00 39.22 207 ALA A O 1
ATOM 1692 N N . SER A 1 208 ? 74.512 -58.071 -27.718 1.00 43.47 208 SER A N 1
ATOM 1693 C CA . SER A 1 208 ? 75.279 -58.070 -28.965 1.00 43.47 208 SER A CA 1
ATOM 1694 C C . SER A 1 208 ? 74.499 -58.326 -30.259 1.00 43.47 208 SER A C 1
ATOM 1696 O O . SER A 1 208 ? 73.547 -59.108 -30.260 1.00 43.47 208 SER A O 1
ATOM 1698 N N . ALA A 1 209 ? 75.073 -57.850 -31.368 1.00 41.38 209 ALA A N 1
ATOM 1699 C CA . ALA A 1 209 ? 75.286 -58.633 -32.588 1.00 41.38 209 ALA A CA 1
ATOM 1700 C C . ALA A 1 209 ? 76.707 -58.364 -33.106 1.00 41.38 209 ALA A C 1
ATOM 1702 O O . ALA A 1 209 ? 77.153 -57.201 -32.970 1.00 41.38 209 ALA A O 1
#